Protein AF-A0A4Q6BP01-F1 (afdb_monomer_lite)

Radius of gyration: 37.93 Å; chains: 1; bounding box: 90×59×121 Å

Sequence (290 aa):
MITQDQEMKGEEGKLKLPAPLDTIELFSGPRTVDKVVLAQDDVTRRMIVTYQDRRRLHPFIASLINPVVADKNAIRGMFEFFDTEQVYIAYREANTYPRVSFEEAMVGSFTPGRFTNKVVLIGNDHGGSVRDYIKTPFSKDAKAMTTLEVHANMLDTMIMNNAPVQAPAWVNILITILTSILTVHVLFTLKPIRSLSVILATGSFLILLGFIGFWPVGYWVKMAHPFLAIFLCYYFFIPYRLIIENRRSWEYYQRNKLLSQVEELKTNFISMMSHDLKTPLARIQGMTDM

Structure (mmCIF, N/CA/C/O backbone):
data_AF-A0A4Q6BP01-F1
#
_entry.id   AF-A0A4Q6BP01-F1
#
loop_
_atom_site.group_PDB
_atom_site.id
_atom_site.type_symbol
_atom_site.label_atom_id
_atom_site.label_alt_id
_atom_site.label_comp_id
_atom_site.label_asym_id
_atom_site.label_entity_id
_atom_site.label_seq_id
_atom_site.pdbx_PDB_ins_code
_atom_site.Cartn_x
_atom_site.Cartn_y
_atom_site.Cartn_z
_atom_site.occupancy
_atom_site.B_iso_or_equiv
_atom_site.auth_seq_id
_atom_site.auth_comp_id
_atom_site.auth_asym_id
_atom_site.auth_atom_id
_atom_site.pdbx_PDB_model_num
ATOM 1 N N . MET A 1 1 ? -1.385 -16.654 11.664 1.00 35.38 1 MET A N 1
ATOM 2 C CA . MET A 1 1 ? -1.504 -18.019 12.204 1.00 35.38 1 MET A CA 1
ATOM 3 C C . MET A 1 1 ? -2.717 -17.990 13.107 1.00 35.38 1 MET A C 1
ATOM 5 O O . MET A 1 1 ? -2.719 -17.198 14.041 1.00 35.38 1 MET A O 1
ATOM 9 N N . ILE A 1 2 ? -3.778 -18.701 12.736 1.00 45.28 2 ILE A N 1
ATOM 10 C CA . ILE A 1 2 ? -4.957 -18.871 13.589 1.00 45.28 2 ILE A CA 1
ATOM 11 C C . ILE A 1 2 ? -4.452 -19.681 14.790 1.00 45.28 2 ILE A C 1
ATOM 13 O O . ILE A 1 2 ? -3.918 -20.771 14.600 1.00 45.28 2 ILE A O 1
ATOM 17 N N . THR A 1 3 ? -4.438 -19.093 15.985 1.00 45.03 3 THR A N 1
ATOM 18 C CA . THR A 1 3 ? -3.992 -19.783 17.204 1.00 45.03 3 THR A CA 1
ATOM 19 C C . THR A 1 3 ? -4.970 -20.904 17.560 1.00 45.03 3 THR A C 1
ATOM 21 O O . THR A 1 3 ? -6.134 -20.846 17.172 1.00 45.03 3 THR A O 1
ATOM 24 N N . GLN A 1 4 ? -4.497 -21.918 18.294 1.00 42.59 4 GLN A N 1
ATOM 25 C CA . GLN A 1 4 ? -5.297 -23.072 18.746 1.00 42.59 4 GLN A CA 1
ATOM 26 C C . GLN A 1 4 ? -6.516 -22.690 19.611 1.00 42.59 4 GLN A C 1
ATOM 28 O O . GLN A 1 4 ? -7.394 -23.517 19.808 1.00 42.59 4 GLN A O 1
ATOM 33 N N . ASP A 1 5 ? -6.610 -21.434 20.053 1.00 52.66 5 ASP A N 1
ATOM 34 C CA . ASP A 1 5 ? -7.706 -20.894 20.869 1.00 52.66 5 ASP A CA 1
ATOM 35 C C . ASP A 1 5 ? -8.886 -20.350 20.034 1.00 52.66 5 ASP A C 1
ATOM 37 O O . ASP A 1 5 ? -9.612 -19.457 20.472 1.00 52.66 5 ASP A O 1
ATOM 41 N N . GLN A 1 6 ? -9.054 -20.802 18.787 1.00 56.88 6 GLN A N 1
ATOM 42 C CA . GLN A 1 6 ? -10.180 -20.409 17.935 1.00 56.88 6 GLN A CA 1
ATOM 43 C C . GLN A 1 6 ? -11.179 -21.554 17.821 1.00 56.88 6 GLN A C 1
ATOM 45 O O . GLN A 1 6 ? -10.820 -22.625 17.342 1.00 56.88 6 GLN A O 1
ATOM 50 N N . GLU A 1 7 ? -12.440 -21.309 18.192 1.00 60.44 7 GLU A N 1
ATOM 51 C CA . GLU A 1 7 ? -13.507 -22.288 17.966 1.00 60.44 7 GLU A CA 1
ATOM 52 C C . GLU A 1 7 ? -13.628 -22.612 16.472 1.00 60.44 7 GLU A C 1
ATOM 54 O O . GLU A 1 7 ? -13.794 -21.719 15.628 1.00 60.44 7 GLU A O 1
ATOM 59 N N . MET A 1 8 ? -13.550 -23.903 16.158 1.00 62.53 8 MET A N 1
ATOM 60 C CA . MET A 1 8 ? -13.770 -24.438 14.819 1.00 62.53 8 MET A CA 1
ATOM 61 C C . MET A 1 8 ? -15.272 -24.636 14.566 1.00 62.53 8 MET A C 1
ATOM 63 O O . MET A 1 8 ? -16.069 -24.780 15.496 1.00 62.53 8 MET A O 1
ATOM 67 N N . LYS A 1 9 ? -15.691 -24.667 13.295 1.00 58.34 9 LYS A N 1
ATOM 68 C CA . LYS A 1 9 ? -17.071 -25.010 12.911 1.00 58.34 9 LYS A CA 1
ATOM 69 C C . LYS A 1 9 ? -17.480 -26.354 13.539 1.00 58.34 9 LYS A C 1
ATOM 71 O O . LYS A 1 9 ? -16.864 -27.376 13.256 1.00 58.34 9 LYS A O 1
ATOM 76 N N . GLY A 1 10 ? -18.518 -26.333 14.380 1.00 55.56 10 GLY A N 1
ATOM 77 C CA . GLY A 1 10 ? -19.010 -27.497 15.134 1.00 55.56 10 GLY A CA 1
ATOM 78 C C . GLY A 1 10 ? -18.534 -27.592 16.592 1.00 55.56 10 GLY A C 1
ATOM 79 O O . GLY A 1 10 ? -19.039 -28.430 17.331 1.00 55.56 10 GLY A O 1
ATOM 80 N N . GLU A 1 11 ? -17.622 -26.725 17.041 1.00 58.62 11 GLU A N 1
ATOM 81 C CA . GLU A 1 11 ? -17.165 -26.628 18.439 1.00 58.62 11 GLU A CA 1
ATOM 82 C C . GLU A 1 11 ? -17.802 -25.444 19.183 1.00 58.62 11 GLU A C 1
ATOM 84 O O . GLU A 1 11 ? -17.140 -24.721 19.921 1.00 58.62 11 GLU A O 1
ATOM 89 N N . GLU A 1 12 ? -19.093 -25.224 18.944 1.00 57.03 12 GLU A N 1
ATOM 90 C CA . GLU A 1 12 ? -19.834 -24.057 19.427 1.00 57.03 12 GLU A CA 1
ATOM 91 C C . GLU A 1 12 ? -19.927 -24.006 20.959 1.00 57.03 12 GLU A C 1
ATOM 93 O O . GLU A 1 12 ? -20.380 -24.960 21.595 1.00 57.03 12 GLU A O 1
ATOM 98 N N . GLY A 1 13 ? -19.542 -22.868 21.548 1.00 60.59 13 GLY A N 1
ATOM 99 C CA . GLY A 1 13 ? -19.763 -22.576 22.967 1.00 60.59 13 GLY A CA 1
ATOM 100 C C . GLY A 1 13 ? -18.837 -23.330 23.923 1.00 60.59 13 GLY A C 1
ATOM 101 O O . GLY A 1 13 ? -19.173 -23.472 25.103 1.00 60.59 13 GLY A O 1
ATOM 102 N N . LYS A 1 14 ? -17.694 -23.824 23.429 1.00 62.97 14 LYS A N 1
ATOM 103 C CA . LYS A 1 14 ? -16.634 -24.420 24.257 1.00 62.97 14 LYS A CA 1
ATOM 104 C C . LYS A 1 14 ? -15.811 -23.348 24.964 1.00 62.97 14 LYS A C 1
ATOM 106 O O . LYS A 1 14 ? -15.371 -23.554 26.093 1.00 62.97 14 LYS A O 1
ATOM 111 N N . LEU A 1 15 ? -15.621 -22.202 24.320 1.00 66.19 15 LEU A N 1
ATOM 112 C CA . LEU A 1 15 ? -15.073 -21.006 24.932 1.00 66.19 15 LEU A CA 1
ATOM 113 C C . LEU A 1 15 ? -16.218 -20.297 25.656 1.00 66.19 15 LEU A C 1
ATOM 115 O O . LEU A 1 15 ? -16.995 -19.555 25.062 1.00 66.19 15 LEU A O 1
ATOM 119 N N . LYS A 1 16 ? -16.319 -20.559 26.960 1.00 75.62 16 LYS A N 1
ATOM 120 C CA . LYS A 1 16 ? -17.123 -19.787 27.912 1.00 75.62 16 LYS A CA 1
ATOM 121 C C . LYS A 1 16 ? -16.197 -19.173 28.943 1.00 75.62 16 LYS A C 1
ATOM 123 O O . LYS A 1 16 ? -15.226 -19.801 29.367 1.00 75.62 16 LYS A O 1
ATOM 128 N N . LEU A 1 17 ? -16.498 -17.947 29.348 1.00 79.19 17 LEU A N 1
ATOM 129 C CA . LEU A 1 17 ? -15.836 -17.369 30.508 1.00 79.19 17 LEU A CA 1
ATOM 130 C C . LEU A 1 17 ? -16.275 -18.130 31.771 1.00 79.19 17 LEU A C 1
ATOM 132 O O . LEU A 1 17 ? -17.389 -18.657 31.812 1.00 79.19 17 LEU A O 1
ATOM 136 N N . PRO A 1 18 ? -15.423 -18.211 32.805 1.00 84.31 18 PRO A N 1
ATOM 137 C CA . PRO A 1 18 ? -15.852 -18.729 34.094 1.00 84.31 18 PRO A CA 1
ATOM 138 C C . PRO A 1 18 ? -16.959 -17.841 34.680 1.00 84.31 18 PRO A C 1
ATOM 140 O O . PRO A 1 18 ? -17.002 -16.630 34.438 1.00 84.31 18 PRO A O 1
ATOM 143 N N . ALA A 1 19 ? -17.838 -18.440 35.487 1.00 84.75 19 ALA A N 1
ATOM 144 C CA . ALA A 1 19 ? -18.831 -17.695 36.254 1.00 84.75 19 ALA A CA 1
ATOM 145 C C . ALA A 1 19 ? -18.142 -16.573 37.065 1.00 84.75 19 ALA A C 1
ATOM 147 O O . ALA A 1 19 ? -17.062 -16.808 37.620 1.00 84.75 19 ALA A O 1
ATOM 148 N N . PRO A 1 20 ? -18.718 -15.357 37.140 1.00 88.62 20 PRO A N 1
ATOM 149 C CA . PRO A 1 20 ? -20.088 -14.972 36.762 1.00 88.62 20 PRO A CA 1
ATOM 150 C C . PRO A 1 20 ? -20.264 -14.473 35.311 1.00 88.62 20 PRO A C 1
ATOM 152 O O . PRO A 1 20 ? -21.306 -13.914 34.979 1.00 88.62 20 PRO A O 1
ATOM 155 N N . LEU A 1 21 ? -19.245 -14.596 34.455 1.00 84.19 21 LEU A N 1
ATOM 156 C CA . LEU A 1 21 ? -19.246 -14.038 33.094 1.00 84.19 21 LEU A CA 1
ATOM 157 C C . LEU A 1 21 ? -19.613 -15.071 32.016 1.00 84.19 21 LEU A C 1
ATOM 159 O O . LEU A 1 21 ? -19.498 -14.795 30.825 1.00 84.19 21 LEU A O 1
ATOM 163 N N . ASP A 1 22 ? -20.066 -16.254 32.417 1.00 83.00 22 ASP A N 1
ATOM 164 C CA . ASP A 1 22 ? -20.420 -17.384 31.552 1.00 83.00 22 ASP A CA 1
ATOM 165 C C . ASP A 1 22 ? -21.607 -17.101 30.616 1.00 83.00 22 ASP A C 1
ATOM 167 O O . ASP A 1 22 ? -21.793 -17.798 29.617 1.00 83.00 22 ASP A O 1
ATOM 171 N N . THR A 1 23 ? -22.380 -16.055 30.917 1.00 82.75 23 THR A N 1
ATOM 172 C CA . THR A 1 23 ? -23.485 -15.548 30.091 1.00 82.75 23 THR A CA 1
ATOM 173 C C . THR A 1 23 ? -23.035 -14.633 28.949 1.00 82.75 23 THR A C 1
ATOM 175 O O . THR A 1 23 ? -23.835 -14.332 28.065 1.00 82.75 23 THR A O 1
ATOM 178 N N . ILE A 1 24 ? -21.775 -14.181 28.940 1.00 79.75 24 ILE A N 1
ATOM 179 C CA . ILE A 1 24 ? -21.256 -13.290 27.900 1.00 79.75 24 ILE A CA 1
ATOM 180 C C . ILE A 1 24 ? -20.896 -14.109 26.662 1.00 79.75 24 ILE A C 1
ATOM 182 O O . ILE A 1 24 ? -20.046 -15.000 26.713 1.00 79.75 24 ILE A O 1
ATOM 186 N N . GLU A 1 25 ? -21.507 -13.765 25.528 1.00 74.75 25 GLU A N 1
ATOM 187 C CA . GLU A 1 25 ? -21.146 -14.350 24.239 1.00 74.75 25 GLU A CA 1
ATOM 188 C C . GLU A 1 25 ? -19.707 -13.985 23.864 1.00 74.75 25 GLU A C 1
ATOM 190 O O . GLU A 1 25 ? -19.337 -12.812 23.744 1.00 74.75 25 GLU A O 1
ATOM 195 N N . LEU A 1 26 ? -18.884 -15.010 23.654 1.00 75.50 26 LEU A N 1
ATOM 196 C CA . LEU A 1 26 ? -17.505 -14.841 23.233 1.00 75.50 26 LEU A CA 1
ATOM 197 C C . LEU A 1 26 ? -17.421 -14.795 21.709 1.00 75.50 26 LEU A C 1
ATOM 199 O O . LEU A 1 26 ? -17.696 -15.764 21.006 1.00 75.50 26 LEU A O 1
ATOM 203 N N . PHE A 1 27 ? -16.977 -13.652 21.197 1.00 77.12 27 PHE A N 1
ATOM 204 C CA . PHE A 1 27 ? -16.729 -13.449 19.777 1.00 77.12 27 PHE A CA 1
ATOM 205 C C . PHE A 1 27 ? -15.233 -13.411 19.493 1.00 77.12 27 PHE A C 1
ATOM 207 O O . PHE A 1 27 ? -14.460 -12.692 20.125 1.00 77.12 27 PHE A O 1
ATOM 214 N N . SER A 1 28 ? -14.822 -14.148 18.467 1.00 82.25 28 SER A N 1
ATOM 215 C CA . SER A 1 28 ? -13.434 -14.147 18.029 1.00 82.25 28 SER A CA 1
ATOM 216 C C . SER A 1 28 ? -13.107 -12.900 17.199 1.00 82.25 28 SER A C 1
ATOM 218 O O . SER A 1 28 ? -13.757 -12.619 16.185 1.00 82.25 28 SER A O 1
ATOM 220 N N . GLY A 1 29 ? -12.064 -12.174 17.603 1.00 83.44 29 GLY A N 1
ATOM 221 C CA . GLY A 1 29 ? -11.496 -11.032 16.884 1.00 83.44 29 GLY A CA 1
ATOM 222 C C . GLY A 1 29 ? -9.994 -11.208 16.639 1.00 83.44 29 GLY A C 1
ATOM 223 O O . GLY A 1 29 ? -9.205 -10.502 17.258 1.00 83.44 29 GLY A O 1
ATOM 224 N N . PRO A 1 30 ? -9.559 -12.150 15.781 1.00 87.19 30 PRO A N 1
ATOM 225 C CA . PRO A 1 30 ? -8.137 -12.376 15.547 1.00 87.19 30 PRO A CA 1
ATOM 226 C C . PRO A 1 30 ? -7.463 -11.172 14.891 1.00 87.19 30 PRO A C 1
ATOM 228 O O . PRO A 1 30 ? -8.006 -10.561 13.968 1.00 87.19 30 PRO A O 1
ATOM 231 N N . ARG A 1 31 ? -6.216 -10.914 15.290 1.00 86.75 31 ARG A N 1
ATOM 232 C CA . ARG A 1 31 ? -5.308 -10.031 14.553 1.00 86.75 31 ARG A CA 1
ATOM 233 C C . ARG A 1 31 ? -4.542 -10.811 13.487 1.00 86.75 31 ARG A C 1
ATOM 235 O O . ARG A 1 31 ? -4.112 -11.943 13.717 1.00 86.75 31 ARG A O 1
ATOM 242 N N . THR A 1 32 ? -4.341 -10.197 12.327 1.00 90.50 32 THR A N 1
ATOM 243 C CA . THR A 1 32 ? -3.456 -10.744 11.289 1.00 90.50 32 THR A CA 1
ATOM 244 C C . THR A 1 32 ? -2.062 -10.144 11.428 1.00 90.50 32 THR A C 1
ATOM 246 O O . THR A 1 32 ? -1.916 -9.062 11.977 1.00 90.50 32 THR A O 1
ATOM 249 N N . VAL A 1 33 ? -1.029 -10.840 10.955 1.00 89.62 33 VAL A N 1
ATOM 250 C CA . VAL A 1 33 ? 0.341 -10.310 10.901 1.00 89.62 33 VAL A CA 1
ATOM 251 C C . VAL A 1 33 ? 1.007 -10.845 9.640 1.00 89.62 33 VAL A C 1
ATOM 253 O O . VAL A 1 33 ? 0.963 -12.054 9.377 1.00 89.62 33 VAL A O 1
ATOM 256 N N . ASP A 1 34 ? 1.636 -9.965 8.865 1.00 89.88 34 ASP A N 1
ATOM 257 C CA . ASP A 1 34 ? 2.328 -10.321 7.625 1.00 89.88 34 ASP A CA 1
ATOM 258 C C . ASP A 1 34 ? 3.727 -10.888 7.923 1.00 89.88 34 ASP A C 1
ATOM 260 O O . ASP A 1 34 ? 4.741 -10.251 7.654 1.00 89.88 34 ASP A O 1
ATOM 264 N N . LYS A 1 35 ? 3.780 -12.095 8.500 1.00 86.19 35 LYS A N 1
ATOM 265 C CA . LYS A 1 35 ? 5.035 -12.707 8.979 1.00 86.19 35 LYS A CA 1
ATOM 266 C C . LYS A 1 35 ? 5.728 -13.637 7.977 1.00 86.19 35 LYS A C 1
ATOM 268 O O . LYS A 1 35 ? 6.946 -13.630 7.896 1.00 86.19 35 LYS A O 1
ATOM 273 N N . VAL A 1 36 ? 4.971 -14.466 7.248 1.00 81.06 36 VAL A N 1
ATOM 274 C CA . VAL A 1 36 ? 5.545 -15.591 6.468 1.00 81.06 36 VAL A CA 1
ATOM 275 C C . VAL A 1 36 ? 5.297 -15.476 4.964 1.00 81.06 36 VAL A C 1
ATOM 277 O O . VAL A 1 36 ? 6.231 -15.585 4.184 1.00 81.06 36 VAL A O 1
ATOM 280 N N . VAL A 1 37 ? 4.051 -15.266 4.533 1.00 81.19 37 VAL A N 1
ATOM 281 C CA . VAL A 1 37 ? 3.671 -15.410 3.108 1.00 81.19 37 VAL A CA 1
ATOM 282 C C . VAL A 1 37 ? 3.626 -14.075 2.355 1.00 81.19 37 VAL A C 1
ATOM 284 O O . VAL A 1 37 ? 3.709 -14.054 1.134 1.00 81.19 37 VAL A O 1
ATOM 287 N N . LEU A 1 38 ? 3.475 -12.957 3.068 1.00 85.94 38 LEU A N 1
ATOM 288 C CA . LEU A 1 38 ? 3.291 -11.632 2.464 1.00 85.94 38 LEU A CA 1
ATOM 289 C C . LEU A 1 38 ? 4.544 -10.767 2.614 1.00 85.94 38 LEU A C 1
ATOM 291 O O . LEU A 1 38 ? 5.630 -11.215 2.280 1.00 85.94 38 LEU A O 1
ATOM 295 N N . ALA A 1 39 ? 4.411 -9.535 3.106 1.00 86.25 39 ALA A N 1
ATOM 296 C CA . ALA A 1 39 ? 5.512 -8.580 3.194 1.00 86.25 39 ALA A CA 1
ATOM 297 C C . ALA A 1 39 ? 6.645 -9.001 4.151 1.00 86.25 39 ALA A C 1
ATOM 299 O O . ALA A 1 39 ? 7.703 -8.381 4.115 1.00 86.25 39 ALA A O 1
ATOM 300 N N . GLN A 1 40 ? 6.428 -10.029 4.986 1.00 91.19 40 GLN A N 1
ATOM 301 C CA . GLN A 1 40 ? 7.407 -10.568 5.942 1.00 91.19 40 GLN A CA 1
ATOM 302 C C . GLN A 1 40 ? 8.013 -9.487 6.857 1.00 91.19 40 GLN A C 1
ATOM 304 O O . GLN A 1 40 ? 9.183 -9.548 7.223 1.00 91.19 40 GLN A O 1
ATOM 309 N N . ASP A 1 41 ? 7.221 -8.476 7.224 1.00 91.38 41 ASP A N 1
ATOM 310 C CA . ASP A 1 41 ? 7.686 -7.304 7.974 1.00 91.38 41 ASP A CA 1
ATOM 311 C C . ASP A 1 41 ? 6.982 -7.105 9.323 1.00 91.38 41 ASP A C 1
ATOM 313 O O . ASP A 1 41 ? 7.131 -6.058 9.959 1.00 91.38 41 ASP A O 1
ATOM 317 N N . ASP A 1 42 ? 6.233 -8.117 9.771 1.00 91.44 42 ASP A N 1
ATOM 318 C CA . ASP A 1 42 ? 5.460 -8.137 11.021 1.00 91.44 42 ASP A CA 1
ATOM 319 C C . ASP A 1 42 ? 4.421 -7.009 11.149 1.00 91.44 42 ASP A C 1
ATOM 321 O O . ASP A 1 42 ? 3.916 -6.734 12.240 1.00 91.44 42 ASP A O 1
ATOM 325 N N . VAL A 1 43 ? 4.070 -6.350 10.046 1.00 94.62 43 VAL A N 1
ATOM 326 C CA . VAL A 1 43 ? 3.050 -5.304 10.046 1.00 94.62 43 VAL A CA 1
ATOM 327 C C . VAL A 1 43 ? 1.667 -5.934 9.911 1.00 94.62 43 VAL A C 1
ATOM 329 O O . VAL A 1 43 ? 1.441 -6.868 9.135 1.00 94.62 43 VAL A O 1
ATOM 332 N N . THR A 1 44 ? 0.718 -5.398 10.671 1.00 94.50 44 THR A N 1
ATOM 333 C CA . THR A 1 44 ? -0.700 -5.729 10.523 1.00 94.50 44 THR A CA 1
ATOM 334 C C . THR A 1 44 ? -1.314 -4.788 9.497 1.00 94.50 44 THR A C 1
ATOM 336 O O . THR A 1 44 ? -1.213 -3.573 9.627 1.00 94.50 44 THR A O 1
ATOM 339 N N . ARG A 1 45 ? -1.913 -5.341 8.439 1.00 94.94 45 ARG A N 1
ATOM 340 C CA . ARG A 1 45 ? -2.568 -4.557 7.369 1.00 94.94 45 ARG A CA 1
ATOM 341 C C . ARG A 1 45 ? -4.019 -4.936 7.141 1.00 94.94 45 ARG A C 1
ATOM 343 O O . ARG A 1 45 ? -4.736 -4.243 6.426 1.00 94.94 45 ARG A O 1
ATOM 350 N N . ARG A 1 46 ? -4.412 -6.088 7.674 1.00 94.94 46 ARG A N 1
ATOM 351 C CA . ARG A 1 46 ? -5.621 -6.802 7.288 1.00 94.94 46 ARG A CA 1
ATOM 352 C C . ARG A 1 46 ? -6.381 -7.235 8.519 1.00 94.94 46 ARG A C 1
ATOM 354 O O . ARG A 1 46 ? -5.802 -7.468 9.583 1.00 94.94 46 ARG A O 1
ATOM 361 N N . MET A 1 47 ? -7.670 -7.420 8.340 1.00 95.12 47 MET A N 1
ATOM 362 C CA . MET A 1 47 ? -8.532 -8.018 9.341 1.00 95.12 47 MET A CA 1
ATOM 363 C C . MET A 1 47 ? -9.362 -9.121 8.708 1.00 95.12 47 MET A C 1
ATOM 365 O O . MET A 1 47 ? -9.699 -9.062 7.525 1.00 95.12 47 MET A O 1
ATOM 369 N N . ILE A 1 48 ? -9.667 -10.135 9.511 1.00 93.88 48 ILE A N 1
ATOM 370 C CA . ILE A 1 48 ? -10.537 -11.233 9.103 1.00 93.88 48 ILE A CA 1
ATOM 371 C C . ILE A 1 48 ? -11.976 -10.787 9.338 1.00 93.88 48 ILE A C 1
ATOM 373 O O . ILE A 1 48 ? -12.346 -10.447 10.464 1.00 93.88 48 ILE A O 1
ATOM 377 N N . VAL A 1 49 ? -12.771 -10.794 8.273 1.00 93.56 49 VAL A N 1
ATOM 378 C CA . VAL A 1 49 ? -14.198 -10.471 8.319 1.00 93.56 49 VAL A CA 1
ATOM 379 C C . VAL A 1 49 ? -14.985 -11.738 8.605 1.00 93.56 49 VAL A C 1
ATOM 381 O O . VAL A 1 49 ? -15.770 -11.782 9.556 1.00 93.56 49 VAL A O 1
ATOM 384 N N . THR A 1 50 ? -14.721 -12.793 7.836 1.00 91.06 50 THR A N 1
ATOM 385 C CA . THR A 1 50 ? -15.358 -14.091 8.032 1.00 91.06 50 THR A CA 1
ATOM 386 C C . THR A 1 50 ? -14.346 -15.230 7.979 1.00 91.06 50 THR A C 1
ATOM 388 O O . THR A 1 50 ? -13.263 -15.133 7.396 1.00 91.06 50 THR A O 1
ATOM 391 N N . TYR A 1 51 ? -14.700 -16.323 8.640 1.00 87.94 51 TYR A N 1
ATOM 392 C CA . TYR A 1 51 ? -14.003 -17.598 8.543 1.00 87.94 51 TYR A CA 1
ATOM 393 C C . TYR A 1 51 ? -15.035 -18.707 8.661 1.00 87.94 51 TYR A C 1
ATOM 395 O O . TYR A 1 51 ? -15.852 -18.667 9.583 1.00 87.94 51 TYR A O 1
ATOM 403 N N . GLN A 1 52 ? -15.000 -19.679 7.747 1.00 84.81 52 GLN A N 1
ATOM 404 C CA . GLN A 1 52 ? -15.963 -20.788 7.721 1.00 84.81 52 GLN A CA 1
ATOM 405 C C . GLN A 1 52 ? -17.430 -20.299 7.757 1.00 84.81 52 GLN A C 1
ATOM 407 O O . GLN A 1 52 ? -18.244 -20.820 8.520 1.00 84.81 52 GLN A O 1
ATOM 412 N N . ASP A 1 53 ? -17.737 -19.255 6.975 1.00 82.25 53 ASP A N 1
ATOM 413 C CA . ASP A 1 53 ? -19.041 -18.567 6.893 1.00 82.25 53 ASP A CA 1
ATOM 414 C C . ASP A 1 53 ? -19.531 -17.904 8.194 1.00 82.25 53 ASP A C 1
ATOM 416 O O . ASP A 1 53 ? -20.686 -17.487 8.298 1.00 82.25 53 ASP A O 1
ATOM 420 N N . ARG A 1 54 ? -18.661 -17.751 9.201 1.00 83.50 54 ARG A N 1
ATOM 421 C CA . ARG A 1 54 ? -18.982 -17.037 10.444 1.00 83.50 54 ARG A CA 1
ATOM 422 C C . ARG A 1 54 ? -18.378 -15.649 10.463 1.00 83.50 54 ARG A C 1
ATOM 424 O O . ARG A 1 54 ? -17.174 -15.481 10.264 1.00 83.50 54 ARG A O 1
ATOM 431 N N . ARG A 1 55 ? -19.211 -14.660 10.788 1.00 87.25 55 ARG A N 1
ATOM 432 C CA . ARG A 1 55 ? -18.779 -13.279 11.020 1.00 87.25 55 ARG A CA 1
ATOM 433 C C . ARG A 1 55 ? -17.918 -13.200 12.279 1.00 87.25 55 ARG A C 1
ATOM 435 O O . ARG A 1 55 ? -18.237 -13.795 13.305 1.00 87.25 55 ARG A O 1
ATOM 442 N N . ARG A 1 56 ? -16.812 -12.464 12.192 1.00 90.00 56 ARG A N 1
ATOM 443 C CA . ARG A 1 56 ? -15.958 -12.139 13.341 1.00 90.00 56 ARG A CA 1
ATOM 444 C C . ARG A 1 56 ? -16.521 -10.958 14.138 1.00 90.00 56 ARG A C 1
ATOM 446 O O . ARG A 1 56 ? -17.473 -10.309 13.710 1.00 90.00 56 ARG A O 1
ATOM 453 N N . LEU A 1 57 ? -15.910 -10.670 15.288 1.00 90.44 57 LEU A N 1
ATOM 454 C CA . LEU A 1 57 ? -16.339 -9.609 16.212 1.00 90.44 57 LEU A CA 1
ATOM 455 C C . LEU A 1 57 ? -16.604 -8.263 15.509 1.00 90.44 57 LEU A C 1
ATOM 457 O O . LEU A 1 57 ? -17.645 -7.645 15.700 1.00 90.44 57 LEU A O 1
ATOM 461 N N . HIS A 1 58 ? -15.661 -7.816 14.678 1.00 93.75 58 HIS A N 1
ATOM 462 C CA . HIS A 1 58 ? -15.702 -6.486 14.070 1.00 93.75 58 HIS A CA 1
ATOM 463 C C . HIS A 1 58 ? -16.886 -6.267 13.111 1.00 93.75 58 HIS A C 1
ATOM 465 O O . HIS A 1 58 ? -17.619 -5.305 13.331 1.00 93.75 58 HIS A O 1
ATOM 471 N N . PRO A 1 59 ? -17.134 -7.116 12.085 1.00 92.94 59 PRO A N 1
ATOM 472 C CA . PRO A 1 59 ? -18.330 -6.979 11.249 1.00 92.94 59 PRO A CA 1
ATOM 473 C C . PRO A 1 59 ? -19.625 -7.118 12.046 1.00 92.94 59 PRO A C 1
ATOM 475 O O . PRO A 1 59 ? -20.599 -6.445 11.726 1.00 92.94 59 PRO A O 1
ATOM 478 N N . PHE A 1 60 ? -19.648 -7.962 13.083 1.00 91.81 60 PHE A N 1
ATOM 479 C CA . PHE A 1 60 ? -20.826 -8.111 13.933 1.00 91.81 60 PHE A CA 1
ATOM 480 C C . PHE A 1 60 ? -21.175 -6.795 14.642 1.00 91.81 60 PHE A C 1
ATOM 482 O O . PHE A 1 60 ? -22.268 -6.272 14.432 1.00 91.81 60 PHE A O 1
ATOM 489 N N . ILE A 1 61 ? -20.232 -6.205 15.385 1.00 92.62 61 ILE A N 1
ATOM 490 C CA . ILE A 1 61 ? -20.446 -4.919 16.071 1.00 92.62 61 ILE A CA 1
ATOM 491 C C . ILE A 1 61 ? -20.746 -3.808 15.063 1.00 92.62 61 ILE A C 1
ATOM 493 O O . ILE A 1 61 ? -21.680 -3.033 15.258 1.00 92.62 61 ILE A O 1
ATOM 497 N N . ALA A 1 62 ? -19.988 -3.736 13.967 1.00 95.06 62 ALA A N 1
ATOM 498 C CA . ALA A 1 62 ? -20.197 -2.714 12.950 1.00 95.06 62 ALA A CA 1
ATOM 499 C C . ALA A 1 62 ? -21.5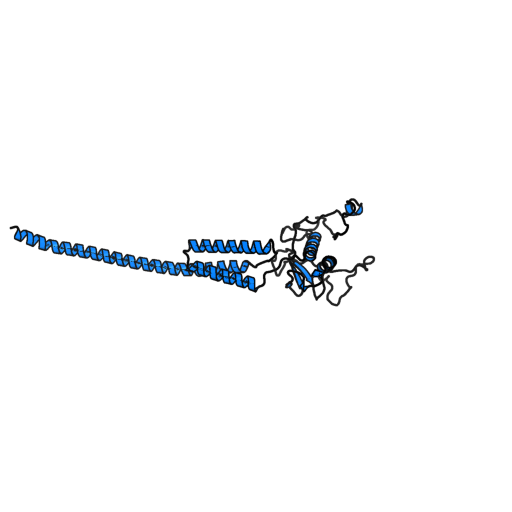95 -2.806 12.318 1.00 95.06 62 ALA A C 1
ATOM 501 O O . ALA A 1 62 ? -22.193 -1.768 12.049 1.00 95.06 62 ALA A O 1
ATOM 502 N N . SER A 1 63 ? -22.154 -4.013 12.164 1.00 94.38 63 SER A N 1
ATOM 503 C CA . SER A 1 63 ? -23.505 -4.209 11.620 1.00 94.38 63 SER A CA 1
ATOM 504 C C . SER A 1 63 ? -24.628 -3.668 12.511 1.00 94.38 63 SER A C 1
ATOM 506 O O . SER A 1 63 ? -25.705 -3.365 12.002 1.00 94.38 63 SER A O 1
ATOM 508 N N . LEU A 1 64 ? -24.373 -3.477 13.812 1.00 93.25 64 LEU A N 1
ATOM 509 C CA . LEU A 1 64 ? -25.319 -2.833 14.732 1.00 93.25 64 LEU A CA 1
ATOM 510 C C . LEU A 1 64 ? -25.466 -1.329 14.455 1.00 93.25 64 LEU A C 1
ATOM 512 O O . LEU A 1 64 ? -26.480 -0.736 14.812 1.00 93.25 64 LEU A O 1
ATOM 516 N N . ILE A 1 65 ? -24.454 -0.711 13.836 1.00 94.69 65 ILE A N 1
ATOM 517 C CA . ILE A 1 65 ? -24.400 0.731 13.548 1.00 94.69 65 ILE A CA 1
ATOM 518 C C . ILE A 1 65 ? -24.638 0.994 12.058 1.00 94.69 65 ILE A C 1
ATOM 520 O O . ILE A 1 65 ? -25.380 1.902 11.694 1.00 94.69 65 ILE A O 1
ATOM 524 N N . ASN A 1 66 ? -24.015 0.194 11.192 1.00 95.44 66 ASN A N 1
ATOM 525 C CA . ASN A 1 66 ? -24.149 0.255 9.745 1.00 95.44 66 ASN A CA 1
ATOM 526 C C . ASN A 1 66 ? -24.692 -1.088 9.223 1.00 95.44 66 ASN A C 1
ATOM 528 O O . ASN A 1 66 ? -23.913 -2.009 8.974 1.00 95.44 66 ASN A O 1
ATOM 532 N N . PRO A 1 67 ? -26.012 -1.222 9.005 1.00 94.31 67 PRO A N 1
ATOM 533 C CA . PRO A 1 67 ? -26.614 -2.481 8.566 1.00 94.31 67 PRO A CA 1
ATOM 534 C C . PRO A 1 67 ? -26.089 -2.998 7.221 1.00 94.31 67 PRO A C 1
ATOM 536 O O . PRO A 1 67 ? -26.198 -4.189 6.949 1.00 94.31 67 PRO A O 1
ATOM 539 N N . VAL A 1 68 ? -25.487 -2.139 6.385 1.00 93.62 68 VAL A N 1
ATOM 540 C CA . VAL A 1 68 ? -24.928 -2.533 5.081 1.00 93.62 68 VAL A CA 1
ATOM 541 C C . VAL A 1 68 ? -23.836 -3.585 5.248 1.00 93.62 68 VAL A C 1
ATOM 543 O O . VAL A 1 68 ? -23.793 -4.542 4.484 1.00 93.62 68 VAL A O 1
ATOM 546 N N . VAL A 1 69 ? -23.000 -3.475 6.287 1.00 93.31 69 VAL A N 1
ATOM 547 C CA . VAL A 1 69 ? -21.925 -4.455 6.524 1.00 93.31 69 VAL A CA 1
ATOM 548 C C . VAL A 1 69 ? -22.416 -5.769 7.137 1.00 93.31 69 VAL A C 1
ATOM 550 O O . VAL A 1 69 ? -21.610 -6.651 7.434 1.00 93.31 69 VAL A O 1
ATOM 553 N N . ALA A 1 70 ? -23.731 -5.928 7.331 1.00 90.31 70 ALA A N 1
ATOM 554 C CA . ALA A 1 70 ? -24.310 -7.225 7.653 1.00 90.31 70 ALA A CA 1
ATOM 555 C C . ALA A 1 70 ? -24.221 -8.196 6.465 1.00 90.31 70 ALA A C 1
ATOM 557 O O . ALA A 1 70 ? -24.002 -9.388 6.689 1.00 90.31 70 ALA A O 1
ATOM 558 N N . ASP A 1 71 ? -24.361 -7.690 5.233 1.00 91.12 71 ASP A N 1
ATOM 559 C CA . ASP A 1 71 ? -24.148 -8.462 4.010 1.00 91.12 71 ASP A CA 1
ATOM 560 C C . ASP A 1 71 ? -22.663 -8.450 3.639 1.00 91.12 71 ASP A C 1
ATOM 562 O O . ASP A 1 71 ? -22.066 -7.398 3.401 1.00 91.12 71 ASP A O 1
ATOM 566 N N . LYS A 1 72 ? -22.069 -9.642 3.547 1.00 87.62 72 LYS A N 1
ATOM 567 C CA . LYS A 1 72 ? -20.659 -9.802 3.193 1.00 87.62 72 LYS A CA 1
ATOM 568 C C . LYS A 1 72 ? -20.326 -9.217 1.819 1.00 87.62 72 LYS A C 1
ATOM 570 O O . LYS A 1 72 ? -19.260 -8.636 1.655 1.00 87.62 72 LYS A O 1
ATOM 575 N N . ASN A 1 73 ? -21.252 -9.292 0.862 1.00 89.62 73 ASN A N 1
ATOM 576 C CA . ASN A 1 73 ? -21.023 -8.809 -0.502 1.00 89.62 73 ASN A CA 1
ATOM 577 C C . ASN A 1 73 ? -21.027 -7.278 -0.594 1.00 89.62 73 ASN A C 1
ATOM 579 O O . ASN A 1 73 ? -20.487 -6.710 -1.542 1.00 89.62 73 ASN A O 1
ATOM 583 N N . ALA A 1 74 ? -21.629 -6.608 0.389 1.00 93.69 74 ALA A N 1
ATOM 584 C CA . ALA A 1 74 ? -21.670 -5.156 0.463 1.00 93.69 74 ALA A CA 1
ATOM 585 C C . ALA A 1 74 ? -20.432 -4.561 1.162 1.00 93.69 74 ALA A C 1
ATOM 587 O O . ALA A 1 74 ? -20.244 -3.340 1.163 1.00 93.69 74 ALA A O 1
ATOM 588 N N . ILE A 1 75 ? -19.571 -5.404 1.744 1.00 95.06 75 ILE A N 1
ATOM 589 C CA . ILE A 1 75 ? -18.338 -4.968 2.396 1.00 95.06 75 ILE A CA 1
ATOM 590 C C . ILE A 1 75 ? -17.294 -4.643 1.331 1.00 95.06 75 ILE A C 1
ATOM 592 O O . ILE A 1 75 ? -16.880 -5.472 0.517 1.00 95.06 75 ILE A O 1
ATOM 596 N N . ARG A 1 76 ? -16.835 -3.399 1.361 1.00 95.00 76 ARG A N 1
ATOM 597 C CA . ARG A 1 76 ? -15.854 -2.875 0.427 1.00 95.00 76 ARG A CA 1
ATOM 598 C C . ARG A 1 76 ? -14.509 -3.581 0.597 1.00 95.00 76 ARG A C 1
ATOM 600 O O . ARG A 1 76 ? -14.027 -3.766 1.708 1.00 95.00 76 ARG A O 1
ATOM 607 N N . GLY A 1 77 ? -13.863 -3.911 -0.521 1.00 94.00 77 GLY A N 1
ATOM 608 C CA . GLY A 1 77 ? -12.477 -4.393 -0.521 1.00 94.00 77 GLY A CA 1
ATOM 609 C C . GLY A 1 77 ? -12.291 -5.797 0.041 1.00 94.00 77 GLY A C 1
ATOM 610 O O . GLY A 1 77 ? -11.174 -6.141 0.422 1.00 94.00 77 GLY A O 1
ATOM 611 N N . MET A 1 78 ? -13.363 -6.588 0.091 1.00 94.88 78 MET A N 1
ATOM 612 C CA . MET A 1 78 ? -13.308 -7.988 0.486 1.00 94.88 78 MET A CA 1
ATOM 613 C C . MET A 1 78 ? -12.511 -8.816 -0.525 1.00 94.88 78 MET A C 1
ATOM 615 O O . MET A 1 78 ? -12.669 -8.669 -1.738 1.00 94.88 78 MET A O 1
ATOM 619 N N . PHE A 1 79 ? -11.652 -9.694 -0.018 1.00 93.69 79 PHE A N 1
ATOM 620 C CA . PHE A 1 79 ? -10.937 -10.692 -0.806 1.00 93.69 79 PHE A CA 1
ATOM 621 C C . PHE A 1 79 ? -10.712 -11.964 0.011 1.00 93.69 79 PHE A C 1
ATOM 623 O O . PHE A 1 79 ? -10.602 -11.926 1.237 1.00 93.69 79 PHE A O 1
ATOM 630 N N . GLU A 1 80 ? -10.604 -13.095 -0.676 1.00 92.62 80 GLU A N 1
ATOM 631 C CA . GLU A 1 80 ? -10.308 -14.381 -0.050 1.00 92.62 80 GLU A CA 1
ATOM 632 C C . GLU A 1 80 ? -8.799 -14.586 0.119 1.00 92.62 80 GLU A C 1
ATOM 634 O O . GLU A 1 80 ? -7.994 -14.271 -0.763 1.00 92.62 80 GLU A O 1
ATOM 639 N N . PHE A 1 81 ? -8.400 -15.124 1.270 1.00 90.12 81 PHE A N 1
ATOM 640 C CA . PHE A 1 81 ? -7.014 -15.468 1.572 1.00 90.12 81 PHE A CA 1
ATOM 641 C C . PHE A 1 81 ? -6.948 -16.586 2.619 1.00 90.12 81 PHE A C 1
ATOM 643 O O . PHE A 1 81 ? -7.421 -16.391 3.735 1.00 90.12 81 PHE A O 1
ATOM 650 N N . PHE A 1 82 ? -6.333 -17.733 2.298 1.00 85.69 82 PHE A N 1
ATOM 651 C CA . PHE A 1 82 ? -6.257 -18.917 3.183 1.00 85.69 82 PHE A CA 1
ATOM 652 C C . PHE A 1 82 ? -7.601 -19.265 3.851 1.00 85.69 82 PHE A C 1
ATOM 654 O O . PHE A 1 82 ? -7.703 -19.248 5.077 1.00 85.69 82 PHE A O 1
ATOM 661 N N . ASP A 1 83 ? -8.640 -19.506 3.047 1.00 86.88 83 ASP A N 1
ATOM 662 C CA . ASP A 1 83 ? -9.985 -19.898 3.511 1.00 86.88 83 ASP A CA 1
ATOM 663 C C . ASP A 1 83 ? -10.649 -18.902 4.486 1.00 86.88 83 ASP A C 1
ATOM 665 O O . ASP A 1 83 ? -11.560 -19.237 5.247 1.00 86.88 83 ASP A O 1
ATOM 669 N N . THR A 1 84 ? -10.187 -17.649 4.476 1.00 90.81 84 THR A N 1
ATOM 670 C CA . THR A 1 84 ? -10.789 -16.531 5.209 1.00 90.81 84 THR A CA 1
ATOM 671 C C . THR A 1 84 ? -11.148 -15.414 4.242 1.00 90.81 84 THR A C 1
ATOM 673 O O . THR A 1 84 ? -10.391 -15.133 3.311 1.00 90.81 84 THR A O 1
ATOM 676 N N . GLU A 1 85 ? -12.261 -14.730 4.493 1.00 93.88 85 GLU A N 1
ATOM 677 C CA . GLU A 1 85 ? -12.577 -13.474 3.812 1.00 93.88 85 GLU A CA 1
ATOM 678 C C . GLU A 1 85 ? -11.971 -12.329 4.634 1.00 93.88 85 GLU A C 1
ATOM 680 O O . GLU A 1 85 ? -12.216 -12.191 5.841 1.00 93.88 85 GLU A O 1
ATOM 685 N N . GLN A 1 86 ? -11.136 -11.518 3.993 1.00 95.06 86 GLN A N 1
ATOM 686 C CA . GLN A 1 86 ? -10.371 -10.448 4.626 1.00 95.06 86 GLN A CA 1
ATOM 687 C C . GLN A 1 86 ? -10.605 -9.112 3.932 1.00 95.06 86 GLN A C 1
ATOM 689 O O . GLN A 1 86 ? -10.993 -9.050 2.768 1.00 95.06 86 GLN A O 1
ATOM 694 N N . VAL A 1 87 ? -10.308 -8.036 4.655 1.00 96.38 87 VAL A N 1
ATOM 695 C CA . VAL A 1 87 ? -10.238 -6.671 4.119 1.00 96.38 87 VAL A CA 1
ATOM 696 C C . VAL A 1 87 ? -8.969 -5.983 4.610 1.00 96.38 87 VAL A C 1
ATOM 698 O O . VAL A 1 87 ? -8.376 -6.382 5.620 1.00 96.38 87 VAL A O 1
ATOM 701 N N . TYR A 1 88 ? -8.550 -4.935 3.902 1.00 96.44 88 TYR A N 1
ATOM 702 C CA . TYR A 1 88 ? -7.510 -4.027 4.380 1.00 96.44 88 TYR A CA 1
ATOM 703 C C . TYR A 1 88 ? -8.068 -3.052 5.413 1.00 96.44 88 TYR A C 1
ATOM 705 O O . TYR A 1 88 ? -9.205 -2.602 5.304 1.00 96.44 88 TYR A O 1
ATOM 713 N N . ILE A 1 89 ? -7.250 -2.705 6.402 1.00 96.62 89 ILE A N 1
ATOM 714 C CA . ILE A 1 89 ? -7.622 -1.758 7.455 1.00 96.62 89 ILE A CA 1
ATOM 715 C C . ILE A 1 89 ? -7.306 -0.339 6.973 1.00 96.62 89 ILE A C 1
ATOM 717 O O . ILE A 1 89 ? -6.171 -0.051 6.583 1.00 96.62 89 ILE A O 1
ATOM 721 N N . ALA A 1 90 ? -8.299 0.549 7.020 1.00 95.88 90 ALA A N 1
ATOM 722 C CA . ALA A 1 90 ? -8.118 1.979 6.808 1.00 95.88 90 ALA A CA 1
ATOM 723 C C . ALA A 1 90 ? -7.568 2.604 8.100 1.00 95.88 90 ALA A C 1
ATOM 725 O O . ALA A 1 90 ? -8.313 3.075 8.955 1.00 95.88 90 ALA A O 1
ATOM 726 N N . TYR A 1 91 ? -6.249 2.535 8.280 1.00 95.25 91 TYR A N 1
ATOM 727 C CA . TYR A 1 91 ? -5.6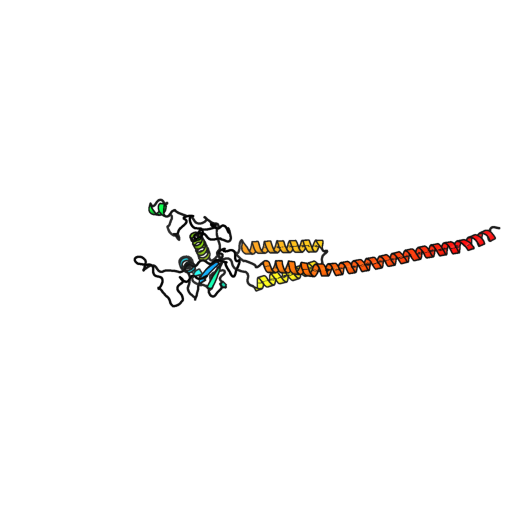08 3.040 9.491 1.00 95.25 91 TYR A CA 1
ATOM 728 C C . TYR A 1 91 ? -5.742 4.560 9.630 1.00 95.25 91 TYR A C 1
ATOM 730 O O . TYR A 1 91 ? -5.567 5.309 8.668 1.00 95.25 91 TYR A O 1
ATOM 738 N N . ARG A 1 92 ? -5.931 5.000 10.873 1.00 94.62 92 ARG A N 1
ATOM 739 C CA . ARG A 1 92 ? -5.592 6.337 11.364 1.00 94.62 92 ARG A CA 1
ATOM 740 C C . ARG A 1 92 ? -4.237 6.298 12.070 1.00 94.62 92 ARG A C 1
ATOM 742 O O . ARG A 1 92 ? -3.745 5.222 12.418 1.00 94.62 92 ARG A O 1
ATOM 749 N N . GLU A 1 93 ? -3.637 7.463 12.280 1.00 94.12 93 GLU A N 1
ATOM 750 C CA . GLU A 1 93 ? -2.402 7.578 13.059 1.00 94.12 93 GLU A CA 1
ATOM 751 C C . GLU A 1 93 ? -2.617 7.148 14.519 1.00 94.12 93 GLU A C 1
ATOM 753 O O . GLU A 1 93 ? -3.742 7.147 15.027 1.00 94.12 93 GLU A O 1
ATOM 758 N N . ALA A 1 94 ? -1.537 6.766 15.199 1.00 93.19 94 ALA A N 1
ATOM 759 C CA . ALA A 1 94 ? -1.600 6.377 16.604 1.00 93.19 94 ALA A CA 1
ATOM 760 C C . ALA A 1 94 ? -2.023 7.555 17.495 1.00 93.19 94 ALA A C 1
ATOM 762 O O . ALA A 1 94 ? -1.617 8.694 17.269 1.00 93.19 94 ALA A O 1
ATOM 763 N N . ASN A 1 95 ? -2.776 7.260 18.553 1.00 92.44 95 ASN A N 1
ATOM 764 C CA . ASN A 1 95 ? -3.403 8.221 19.462 1.00 92.44 95 ASN A CA 1
ATOM 765 C C . ASN A 1 95 ? -4.487 9.110 18.819 1.00 92.44 95 ASN A C 1
ATOM 767 O O . ASN A 1 95 ? -4.787 10.183 19.344 1.00 92.44 95 ASN A O 1
ATOM 771 N N . THR A 1 96 ? -5.109 8.680 17.714 1.00 94.56 96 THR A N 1
ATOM 772 C CA . THR A 1 96 ? -6.214 9.446 17.100 1.00 94.56 96 THR A CA 1
ATOM 773 C C . THR A 1 96 ? -7.522 9.294 17.883 1.00 94.56 96 THR A C 1
ATOM 775 O O . THR A 1 96 ? -8.350 10.208 17.917 1.00 94.56 96 THR A O 1
ATOM 778 N N . TYR A 1 97 ? -7.737 8.138 18.515 1.00 94.06 97 TYR A N 1
ATOM 779 C CA . TYR A 1 97 ? -8.958 7.868 19.275 1.00 94.06 97 TYR A CA 1
ATOM 780 C C . TYR A 1 97 ? -8.846 8.438 20.700 1.00 94.06 97 TYR A C 1
ATOM 782 O O . TYR A 1 97 ? -7.854 8.172 21.383 1.00 94.06 97 TYR A O 1
ATOM 790 N N . PRO A 1 98 ? -9.846 9.198 21.192 1.00 92.50 98 PRO A N 1
ATOM 791 C CA . PRO A 1 98 ? -9.815 9.736 22.547 1.00 92.50 98 PRO A CA 1
ATOM 792 C C . PRO A 1 98 ? -9.735 8.625 23.596 1.00 92.50 98 PRO A C 1
ATOM 794 O O . PRO A 1 98 ? -10.561 7.713 23.604 1.00 92.50 98 PRO A O 1
ATOM 797 N N . ARG A 1 99 ? -8.781 8.748 24.522 1.00 91.56 99 ARG A N 1
ATOM 798 C CA . ARG A 1 99 ? -8.589 7.818 25.642 1.00 91.56 99 ARG A CA 1
ATOM 799 C C . ARG A 1 99 ? -8.953 8.458 26.978 1.00 91.56 99 ARG A C 1
ATOM 801 O O . ARG A 1 99 ? -8.916 9.680 27.118 1.00 91.56 99 ARG A O 1
ATOM 808 N N . VAL A 1 100 ? -9.321 7.618 27.936 1.00 91.94 100 VAL A N 1
ATOM 809 C CA . VAL A 1 100 ? -9.543 7.962 29.347 1.00 91.94 100 VAL A CA 1
ATOM 810 C C . VAL A 1 100 ? -8.884 6.855 30.161 1.00 91.94 100 VAL A C 1
ATOM 812 O O . VAL A 1 100 ? -9.023 5.686 29.793 1.00 91.94 100 VAL A O 1
ATOM 815 N N . SER A 1 101 ? -8.147 7.204 31.219 1.00 91.69 101 SER A N 1
ATOM 816 C CA . SER A 1 101 ? -7.575 6.181 32.098 1.00 91.69 101 SER A CA 1
ATOM 817 C C . SER A 1 101 ? -8.701 5.392 32.760 1.00 91.69 101 SER A C 1
ATOM 819 O O . SER A 1 101 ? -9.710 5.962 33.179 1.00 91.69 101 SER A O 1
ATOM 821 N N . PHE A 1 102 ? -8.537 4.075 32.882 1.00 90.81 102 PHE A N 1
ATOM 822 C CA . PHE A 1 102 ? -9.531 3.252 33.566 1.00 90.81 102 PHE A CA 1
ATOM 823 C C . PHE A 1 102 ? -9.686 3.669 35.039 1.00 90.81 102 PHE A C 1
ATOM 825 O O . PHE A 1 102 ? -10.795 3.671 35.564 1.00 90.81 102 PHE A O 1
ATOM 832 N N . GLU A 1 103 ? -8.601 4.113 35.680 1.00 91.25 103 GLU A N 1
ATOM 833 C CA . GLU A 1 103 ? -8.617 4.637 37.051 1.00 91.25 103 GLU A CA 1
ATOM 834 C C . GLU A 1 103 ? -9.468 5.912 37.163 1.00 91.25 103 GLU A C 1
ATOM 836 O O . GLU A 1 103 ? -10.321 6.021 38.043 1.00 91.25 103 GLU A O 1
ATOM 841 N N . GLU A 1 104 ? -9.306 6.849 36.224 1.00 90.56 104 GLU A N 1
ATOM 842 C CA . GLU A 1 104 ? -10.111 8.077 36.158 1.00 90.56 104 GLU A CA 1
ATOM 843 C C . GLU A 1 104 ? -11.589 7.762 35.912 1.00 90.56 104 GLU A C 1
ATOM 845 O O . GLU A 1 104 ? -12.469 8.349 36.547 1.00 90.56 104 GLU A O 1
ATOM 850 N N . ALA A 1 105 ? -11.870 6.808 35.019 1.00 91.38 105 ALA A N 1
ATOM 851 C CA . ALA A 1 105 ? -13.225 6.349 34.748 1.00 91.38 105 ALA A CA 1
ATOM 852 C C . ALA A 1 105 ? -13.873 5.722 35.992 1.00 91.38 105 ALA A C 1
ATOM 854 O O . ALA A 1 105 ? -15.066 5.924 36.219 1.00 91.38 105 ALA A O 1
ATOM 855 N N . MET A 1 106 ? -13.095 5.023 36.825 1.00 90.31 106 MET A N 1
ATOM 856 C CA . MET A 1 106 ? -13.601 4.382 38.040 1.00 90.31 106 MET A CA 1
ATOM 857 C C . MET A 1 106 ? -13.963 5.360 39.150 1.00 90.31 106 MET A C 1
ATOM 859 O O . MET A 1 106 ? -14.944 5.141 39.857 1.00 90.31 106 MET A O 1
ATOM 863 N N . VAL A 1 107 ? -13.227 6.463 39.268 1.00 94.56 107 VAL A N 1
ATOM 864 C CA . VAL A 1 107 ? -13.536 7.537 40.226 1.00 94.56 107 VAL A CA 1
ATOM 865 C C . VAL A 1 107 ? -14.608 8.497 39.674 1.00 94.56 107 VAL A C 1
ATOM 867 O O . VAL A 1 107 ? -15.044 9.416 40.362 1.00 94.56 107 VAL A O 1
ATOM 870 N N . GLY A 1 108 ? -15.080 8.287 38.438 1.00 89.06 108 GLY A N 1
ATOM 871 C CA . GLY A 1 108 ? -16.070 9.155 37.794 1.00 89.06 108 GLY A CA 1
ATOM 872 C C . GLY A 1 108 ? -15.493 10.496 37.331 1.00 89.06 108 GLY A C 1
ATOM 873 O O . GLY A 1 108 ? -16.233 11.457 37.132 1.00 89.06 108 GLY A O 1
ATOM 874 N N . SER A 1 109 ? -14.172 10.574 37.149 1.00 89.38 109 SER A N 1
ATOM 875 C CA . SER A 1 109 ? -13.447 11.779 36.741 1.00 89.38 109 SER A CA 1
ATOM 876 C C . SER A 1 109 ? -13.524 11.990 35.223 1.00 89.38 109 SER A C 1
ATOM 878 O O . SER A 1 109 ? -12.522 11.959 34.511 1.00 89.38 109 SER A O 1
ATOM 880 N N . PHE A 1 110 ? -14.735 12.172 34.696 1.00 89.19 110 PHE A N 1
ATOM 881 C CA . PHE A 1 110 ? -14.975 12.504 33.290 1.00 89.19 110 PHE A CA 1
ATOM 882 C C . PHE A 1 110 ? -16.219 13.383 33.128 1.00 89.19 110 PHE A C 1
ATOM 884 O O . PHE A 1 110 ? -17.132 13.370 33.948 1.00 89.19 110 PHE A O 1
ATOM 891 N N . THR A 1 111 ? -16.277 14.156 32.041 1.00 89.31 111 THR A N 1
ATOM 892 C CA . THR A 1 111 ? -17.440 15.004 31.745 1.00 89.31 111 THR A CA 1
ATOM 893 C C . THR A 1 111 ? -18.705 14.151 31.562 1.00 89.31 111 THR A C 1
ATOM 895 O O . THR A 1 111 ? -18.670 13.198 30.773 1.00 89.31 111 THR A O 1
ATOM 898 N N . PRO A 1 112 ? -19.837 14.489 32.213 1.00 87.75 112 PRO A N 1
ATOM 899 C CA . PRO A 1 112 ? -21.101 13.793 31.999 1.00 87.75 112 PRO A CA 1
ATOM 900 C C . PRO A 1 112 ? -21.450 13.696 30.510 1.00 87.75 112 PRO A C 1
ATOM 902 O O . PRO A 1 112 ? -21.293 14.654 29.755 1.00 87.75 112 PRO A O 1
ATOM 905 N N . GLY A 1 113 ? -21.892 12.517 30.074 1.00 88.81 113 GLY A N 1
ATOM 906 C CA . GLY A 1 113 ? -22.216 12.251 28.671 1.00 88.81 113 GLY A CA 1
ATOM 907 C C . GLY A 1 113 ? -21.029 11.869 27.776 1.00 88.81 113 GLY A C 1
ATOM 908 O O . GLY A 1 113 ? -21.247 11.564 26.606 1.00 88.81 113 GLY A O 1
ATOM 909 N N . ARG A 1 114 ? -19.787 11.817 28.290 1.00 89.75 114 ARG A N 1
ATOM 910 C CA . ARG A 1 114 ? -18.595 11.484 27.480 1.00 89.75 114 ARG A CA 1
ATOM 911 C C . ARG A 1 114 ? -18.683 10.136 26.752 1.00 89.75 114 ARG A C 1
ATOM 913 O O . ARG A 1 114 ? -18.167 10.020 25.643 1.00 89.75 114 ARG A O 1
ATOM 920 N N . PHE A 1 115 ? -19.341 9.145 27.350 1.00 92.12 115 PHE A N 1
ATOM 921 C CA . PHE A 1 115 ? -19.495 7.799 26.782 1.00 92.12 115 PHE A CA 1
ATOM 922 C C . PHE A 1 115 ? -20.860 7.555 26.116 1.00 92.12 115 PHE A C 1
ATOM 924 O O . PHE A 1 115 ? -21.093 6.484 25.559 1.00 92.12 115 PHE A O 1
ATOM 931 N N . THR A 1 116 ? -21.771 8.530 26.140 1.00 92.31 116 THR A N 1
ATOM 932 C CA . THR A 1 116 ? -23.132 8.358 25.617 1.00 92.31 116 THR A CA 1
ATOM 933 C C . THR A 1 116 ? -23.129 8.262 24.091 1.00 92.31 116 THR A C 1
ATOM 935 O O . THR A 1 116 ? -22.532 9.099 23.414 1.00 92.31 116 THR A O 1
ATOM 938 N N . ASN A 1 117 ? -23.829 7.262 23.538 1.00 91.12 117 ASN A N 1
ATOM 939 C CA . ASN A 1 117 ? -23.892 6.974 22.096 1.00 91.12 117 ASN A CA 1
ATOM 940 C C . ASN A 1 117 ? -22.507 6.775 21.448 1.00 91.12 117 ASN A C 1
ATOM 942 O O . ASN A 1 117 ? -22.290 7.149 20.292 1.00 91.12 117 ASN A O 1
ATOM 946 N N . LYS A 1 118 ? -21.548 6.220 22.200 1.00 91.06 118 LYS A N 1
ATOM 947 C CA . LYS A 1 118 ? -20.203 5.887 21.719 1.00 91.06 118 LYS A CA 1
ATOM 948 C C . LYS A 1 118 ? -19.945 4.391 21.839 1.00 91.06 118 LYS A C 1
ATOM 950 O O . LYS A 1 118 ? -20.433 3.737 22.754 1.00 91.06 118 LYS A O 1
ATOM 955 N N . VAL A 1 119 ? -19.114 3.875 20.938 1.00 91.25 119 VAL A N 1
ATOM 956 C CA . VAL A 1 119 ? -18.478 2.568 21.116 1.00 91.25 119 VAL A CA 1
ATOM 957 C C . VAL A 1 119 ? -17.275 2.775 22.028 1.00 91.25 119 VAL A C 1
ATOM 959 O O . VAL A 1 119 ? -16.355 3.513 21.676 1.00 91.25 119 VAL A O 1
ATOM 962 N N . VAL A 1 120 ? -17.300 2.159 23.208 1.00 92.75 120 VAL A N 1
ATOM 963 C CA . VAL A 1 120 ? -16.213 2.243 24.189 1.00 92.75 120 VAL A CA 1
ATOM 964 C C . VAL A 1 120 ? -15.423 0.946 24.151 1.00 92.75 120 VAL A C 1
ATOM 966 O O . VAL A 1 120 ? -15.976 -0.131 24.358 1.00 92.75 120 VAL A O 1
ATOM 969 N N . LEU A 1 121 ? -14.126 1.058 23.877 1.00 93.00 121 LEU A N 1
ATOM 970 C CA . LEU A 1 121 ? -13.201 -0.068 23.888 1.00 93.00 121 LEU A CA 1
ATOM 971 C C . LEU A 1 121 ? -12.365 0.002 25.161 1.00 93.00 121 LEU A C 1
ATOM 973 O O . LEU A 1 121 ? -11.745 1.026 25.440 1.00 93.00 121 LEU A O 1
ATOM 977 N N . ILE A 1 122 ? -12.358 -1.088 25.923 1.00 92.31 122 ILE A N 1
ATOM 978 C CA . ILE A 1 122 ? -11.621 -1.201 27.181 1.00 92.31 122 ILE A CA 1
ATOM 979 C C . ILE A 1 122 ? -10.490 -2.201 26.966 1.00 92.31 122 ILE A C 1
ATOM 981 O O . ILE A 1 122 ? -10.711 -3.302 26.464 1.00 92.31 122 ILE A O 1
ATOM 985 N N . GLY A 1 123 ? -9.274 -1.815 27.331 1.00 89.69 123 GLY A N 1
ATOM 986 C CA . GLY A 1 123 ? -8.103 -2.665 27.194 1.00 89.69 123 GLY A CA 1
ATOM 987 C C . GLY A 1 123 ? -6.867 -2.045 27.829 1.00 89.69 123 GLY A C 1
ATOM 988 O O . GLY A 1 123 ? -6.920 -0.969 28.419 1.00 89.69 123 GLY A O 1
ATOM 989 N N . ASN A 1 124 ? -5.752 -2.753 27.696 1.00 85.69 124 ASN A N 1
ATOM 990 C CA . ASN A 1 124 ? -4.501 -2.424 28.365 1.00 85.69 124 ASN A CA 1
ATOM 991 C C . ASN A 1 124 ? -3.607 -1.531 27.490 1.00 85.69 124 ASN A C 1
ATOM 993 O O . ASN A 1 124 ? -3.413 -1.818 26.309 1.00 85.69 124 ASN A O 1
ATOM 997 N N . ASP A 1 125 ? -3.002 -0.511 28.100 1.00 85.50 125 ASP A N 1
ATOM 998 C CA . ASP A 1 125 ? -1.963 0.347 27.506 1.00 85.50 125 ASP A CA 1
ATOM 999 C C . ASP A 1 125 ? -0.898 0.686 28.566 1.00 85.50 125 ASP A C 1
ATOM 1001 O O . ASP A 1 125 ? -0.666 1.836 28.925 1.00 85.50 125 ASP A O 1
ATOM 1005 N N . HIS A 1 126 ? -0.288 -0.348 29.154 1.00 78.25 126 HIS A N 1
ATOM 1006 C CA . HIS A 1 126 ? 0.650 -0.181 30.274 1.00 78.25 126 HIS A CA 1
ATOM 1007 C C . HIS A 1 126 ? 2.075 0.192 29.832 1.00 78.25 126 HIS A C 1
ATOM 1009 O O . HIS A 1 126 ? 2.952 0.356 30.676 1.00 78.25 126 HIS A O 1
ATOM 1015 N N . GLY A 1 127 ? 2.381 0.222 28.529 1.00 78.88 127 GLY A N 1
ATOM 1016 C CA . GLY A 1 127 ? 3.743 0.472 28.032 1.00 78.88 127 GLY A CA 1
ATOM 1017 C C . GLY A 1 127 ? 4.773 -0.623 28.335 1.00 78.88 127 GLY A C 1
ATOM 1018 O O . GLY A 1 127 ? 5.869 -0.586 27.769 1.00 78.88 127 GLY A O 1
ATOM 1019 N N . GLY A 1 128 ? 4.452 -1.591 29.197 1.00 74.94 128 GLY A N 1
ATOM 1020 C CA . GLY A 1 128 ? 5.404 -2.549 29.763 1.00 74.94 128 GLY A CA 1
ATOM 1021 C C . GLY A 1 128 ? 5.806 -3.690 28.829 1.00 74.94 128 GLY A C 1
ATOM 1022 O O . GLY A 1 128 ? 6.944 -4.146 28.881 1.00 74.94 128 GLY A O 1
ATOM 1023 N N . SER A 1 129 ? 4.916 -4.128 27.935 1.00 83.56 129 SER A N 1
ATOM 1024 C CA . SER A 1 129 ? 5.161 -5.266 27.044 1.00 83.56 129 SER A CA 1
ATOM 1025 C C . SER A 1 129 ? 5.061 -4.857 25.582 1.00 83.56 129 SER A C 1
ATOM 1027 O O . SER A 1 129 ? 4.046 -4.341 25.130 1.00 83.56 129 SER A O 1
ATOM 1029 N N . VAL A 1 130 ? 6.095 -5.172 24.800 1.00 85.56 130 VAL A N 1
ATOM 1030 C CA . VAL A 1 130 ? 6.080 -5.002 23.336 1.00 85.56 130 VAL A CA 1
ATOM 1031 C C . VAL A 1 130 ? 4.971 -5.841 22.682 1.00 85.56 130 VAL A C 1
ATOM 1033 O O . VAL A 1 130 ? 4.495 -5.494 21.611 1.00 85.56 130 VAL A O 1
ATOM 1036 N N . ARG A 1 131 ? 4.503 -6.920 23.331 1.00 84.62 131 ARG A N 1
ATOM 1037 C CA . ARG A 1 131 ? 3.444 -7.799 22.793 1.00 84.62 131 ARG A CA 1
ATOM 1038 C C . ARG A 1 131 ? 2.067 -7.130 22.734 1.00 84.62 131 ARG A C 1
ATOM 1040 O O . ARG A 1 131 ? 1.210 -7.606 21.979 1.00 84.62 131 ARG A O 1
ATOM 1047 N N . ASP A 1 132 ? 1.887 -6.063 23.511 1.00 88.81 132 ASP A N 1
ATOM 1048 C CA . ASP A 1 132 ? 0.649 -5.282 23.583 1.00 88.81 132 ASP A CA 1
ATOM 1049 C C . ASP A 1 132 ? 0.566 -4.260 22.444 1.00 88.81 132 ASP A C 1
ATOM 1051 O O . ASP A 1 132 ? -0.513 -3.743 22.153 1.00 88.81 132 ASP A O 1
ATOM 1055 N N . TYR A 1 133 ? 1.681 -4.032 21.748 1.00 92.31 133 TYR A N 1
ATOM 1056 C CA . TYR A 1 133 ? 1.787 -3.142 20.606 1.00 92.31 133 TYR A CA 1
ATOM 1057 C C . TYR A 1 133 ? 1.977 -3.928 19.315 1.00 92.31 133 TYR A C 1
ATOM 1059 O O . TYR A 1 133 ? 2.445 -5.069 19.302 1.00 92.31 133 TYR A O 1
ATOM 1067 N N . ILE A 1 134 ? 1.614 -3.299 18.205 1.00 92.00 134 ILE A N 1
ATOM 1068 C CA . ILE A 1 134 ? 1.817 -3.855 16.877 1.00 92.00 134 ILE A CA 1
ATOM 1069 C C . ILE A 1 134 ? 2.378 -2.803 15.931 1.00 92.00 134 ILE A C 1
ATOM 1071 O O . ILE A 1 134 ? 2.137 -1.606 16.082 1.00 92.00 134 ILE A O 1
ATOM 1075 N N . LYS A 1 135 ? 3.087 -3.288 14.913 1.00 95.00 135 LYS A N 1
ATOM 1076 C CA . LYS A 1 135 ? 3.554 -2.482 13.789 1.00 95.00 135 LYS A CA 1
ATOM 1077 C C . LYS A 1 135 ? 2.402 -2.232 12.819 1.00 95.00 135 LYS A C 1
ATOM 1079 O O . LYS A 1 135 ? 1.642 -3.152 12.494 1.00 95.00 135 LYS A O 1
ATOM 1084 N N . THR A 1 136 ? 2.305 -1.008 12.319 1.00 95.19 136 THR A N 1
ATOM 1085 C CA . THR A 1 136 ? 1.263 -0.557 11.388 1.00 95.19 136 THR A CA 1
ATOM 1086 C C . THR A 1 136 ? 1.896 -0.011 10.104 1.00 95.19 136 THR A C 1
ATOM 1088 O O . THR A 1 136 ? 3.114 0.170 10.036 1.00 95.19 136 THR A O 1
ATOM 1091 N N . PRO A 1 137 ? 1.109 0.256 9.047 1.00 93.56 137 PRO A N 1
ATOM 1092 C CA . PRO A 1 137 ? 1.624 0.931 7.859 1.00 93.56 137 PRO A CA 1
ATOM 1093 C C . PRO A 1 137 ? 2.225 2.319 8.135 1.00 93.56 137 PRO A C 1
ATOM 1095 O O . PRO A 1 137 ? 3.098 2.735 7.380 1.00 93.56 137 PRO A O 1
ATOM 1098 N N . PHE A 1 138 ? 1.788 3.007 9.199 1.00 93.75 138 PHE A N 1
ATOM 1099 C CA . PHE A 1 138 ? 2.313 4.320 9.594 1.00 93.75 138 PHE A CA 1
ATOM 1100 C C . PHE A 1 138 ? 3.662 4.235 10.312 1.00 93.75 138 PHE A C 1
ATOM 1102 O O . PHE A 1 138 ? 4.544 5.044 10.042 1.00 93.75 138 PHE A O 1
ATOM 1109 N N . SER A 1 139 ? 3.843 3.260 11.209 1.00 93.19 139 SER A N 1
ATOM 1110 C CA . SER A 1 139 ? 5.120 3.047 11.895 1.00 93.19 139 SER A CA 1
ATOM 1111 C C . SER A 1 139 ? 5.414 1.562 12.104 1.00 93.19 139 SER A C 1
ATOM 1113 O O . SER A 1 139 ? 4.557 0.772 12.510 1.00 93.19 139 SER A O 1
ATOM 1115 N N . LYS A 1 140 ? 6.676 1.193 11.855 1.00 92.25 140 LYS A N 1
ATOM 1116 C CA . LYS A 1 140 ? 7.224 -0.148 12.105 1.00 92.25 140 LYS A CA 1
ATOM 1117 C C . LYS A 1 140 ? 7.942 -0.263 13.452 1.00 92.25 140 LYS A C 1
ATOM 1119 O O . LYS A 1 140 ? 8.585 -1.286 13.704 1.00 92.25 140 LYS A O 1
ATOM 1124 N N . ASP A 1 141 ? 7.834 0.753 14.305 1.00 92.06 141 ASP A N 1
ATOM 1125 C CA . ASP A 1 141 ? 8.407 0.725 15.646 1.00 92.06 141 ASP A CA 1
ATOM 1126 C C . ASP A 1 141 ? 7.784 -0.388 16.488 1.00 92.06 141 ASP A C 1
ATOM 1128 O O . ASP A 1 141 ? 6.611 -0.739 16.346 1.00 92.06 141 ASP A O 1
ATOM 1132 N N . ALA A 1 142 ? 8.570 -0.938 17.415 1.00 86.81 142 ALA A N 1
ATOM 1133 C CA . ALA A 1 142 ? 8.115 -2.020 18.287 1.00 86.81 142 ALA A CA 1
ATOM 1134 C C . ALA A 1 142 ? 6.898 -1.621 19.146 1.00 86.81 142 ALA A C 1
ATOM 1136 O O . ALA A 1 142 ? 6.119 -2.484 19.536 1.00 86.81 142 ALA A O 1
ATOM 1137 N N . LYS A 1 143 ? 6.725 -0.321 19.416 1.00 89.56 143 LYS A N 1
ATOM 1138 C CA . LYS A 1 143 ? 5.593 0.255 20.155 1.00 89.56 143 LYS A CA 1
ATOM 1139 C C . LYS A 1 143 ? 4.770 1.230 19.300 1.00 89.56 143 LYS A C 1
ATOM 1141 O O . LYS A 1 143 ? 4.367 2.277 19.788 1.00 89.56 143 LYS A O 1
ATOM 1146 N N . ALA A 1 144 ? 4.563 0.917 18.018 1.00 90.62 144 ALA A N 1
ATOM 1147 C CA . ALA A 1 144 ? 3.911 1.836 17.082 1.00 90.62 144 ALA A CA 1
ATOM 1148 C C . ALA A 1 144 ? 2.440 2.140 17.426 1.00 90.62 144 ALA A C 1
ATOM 1150 O O . ALA A 1 144 ? 2.032 3.296 17.389 1.00 90.62 144 ALA A O 1
ATOM 1151 N N . MET A 1 145 ? 1.633 1.123 17.742 1.00 94.38 145 MET A N 1
ATOM 1152 C CA . MET A 1 145 ? 0.215 1.297 18.082 1.00 94.38 145 MET A CA 1
ATOM 1153 C C . MET A 1 145 ? -0.244 0.187 19.024 1.00 94.38 145 MET A C 1
ATOM 1155 O O . MET A 1 145 ? 0.189 -0.957 18.874 1.00 94.38 145 MET A O 1
ATOM 1159 N N . THR A 1 146 ? -1.107 0.496 19.993 1.00 94.06 146 THR A N 1
ATOM 1160 C CA . THR A 1 146 ? -1.645 -0.525 20.905 1.00 94.06 146 THR A CA 1
ATOM 1161 C C . THR A 1 146 ? -2.543 -1.503 20.151 1.00 94.06 146 THR A C 1
ATOM 1163 O O . THR A 1 146 ? -3.194 -1.161 19.161 1.00 94.06 146 THR A O 1
ATOM 1166 N N . THR A 1 147 ? -2.629 -2.739 20.640 1.00 92.31 147 THR A N 1
ATOM 1167 C CA . THR A 1 147 ? -3.546 -3.743 20.080 1.00 92.31 147 THR A CA 1
ATOM 1168 C C . THR A 1 147 ? -4.999 -3.255 20.161 1.00 92.31 147 THR A C 1
ATOM 1170 O O . THR A 1 147 ? -5.767 -3.464 19.225 1.00 92.31 147 THR A O 1
ATOM 1173 N N . LEU A 1 148 ? -5.358 -2.536 21.233 1.00 93.25 148 LEU A N 1
ATOM 1174 C CA . LEU A 1 148 ? -6.682 -1.937 21.412 1.00 93.25 148 LEU A CA 1
ATOM 1175 C C . LEU A 1 148 ? -7.005 -0.907 20.321 1.00 93.25 148 LEU A C 1
ATOM 1177 O O . LEU A 1 148 ? -8.073 -0.960 19.715 1.00 93.25 148 LEU A O 1
ATOM 1181 N N . GLU A 1 149 ? -6.074 0.002 20.029 1.00 95.00 149 GLU A N 1
ATOM 1182 C CA . GLU A 1 149 ? -6.263 1.025 18.999 1.00 95.00 149 GLU A CA 1
ATOM 1183 C C . GLU A 1 149 ? -6.354 0.418 17.591 1.00 95.00 149 GLU A C 1
ATOM 1185 O O . GLU A 1 149 ? -7.027 0.941 16.703 1.00 95.00 149 GLU A O 1
ATOM 1190 N N . VAL A 1 150 ? -5.753 -0.747 17.372 1.00 95.19 150 VAL A N 1
ATOM 1191 C CA . VAL A 1 150 ? -5.894 -1.460 16.097 1.00 95.19 150 VAL A CA 1
ATOM 1192 C C . VAL A 1 150 ? -7.282 -2.059 15.958 1.00 95.19 150 VAL A C 1
ATOM 1194 O O . VAL A 1 150 ? -7.869 -1.951 14.884 1.00 95.19 150 VAL A O 1
ATOM 1197 N N . HIS A 1 151 ? -7.841 -2.624 17.029 1.00 95.44 151 HIS A N 1
ATOM 1198 C CA . HIS A 1 151 ? -9.246 -3.029 17.044 1.00 95.44 151 HIS A CA 1
ATOM 1199 C C . HIS A 1 151 ? -10.182 -1.833 16.816 1.00 95.44 151 HIS A C 1
ATOM 1201 O O . HIS A 1 151 ? -11.176 -1.972 16.102 1.00 95.44 151 HIS A O 1
ATOM 1207 N N . ALA A 1 152 ? -9.831 -0.646 17.325 1.00 96.12 152 ALA A N 1
ATOM 1208 C CA . ALA A 1 152 ? -10.550 0.592 17.021 1.00 96.12 152 ALA A CA 1
ATOM 1209 C C . ALA A 1 152 ? -10.510 0.922 15.520 1.00 96.12 152 ALA A C 1
ATOM 1211 O O . ALA A 1 152 ? -11.557 1.140 14.922 1.00 96.12 152 ALA A O 1
ATOM 1212 N N . ASN A 1 153 ? -9.333 0.860 14.886 1.00 97.25 153 ASN A N 1
ATOM 1213 C CA . ASN A 1 153 ? -9.189 1.055 13.438 1.00 97.25 153 ASN A CA 1
ATOM 1214 C C . ASN A 1 153 ? -9.945 0.005 12.611 1.00 97.25 153 ASN A C 1
ATOM 1216 O O . ASN A 1 153 ? -10.544 0.339 11.589 1.00 97.25 153 ASN A O 1
ATOM 1220 N N . MET A 1 154 ? -9.943 -1.258 13.043 1.00 97.00 154 MET A N 1
ATOM 1221 C CA . MET A 1 154 ? -10.719 -2.326 12.408 1.00 97.00 154 MET A CA 1
ATOM 1222 C C . MET A 1 154 ? -12.224 -2.040 12.486 1.00 97.00 154 MET A C 1
ATOM 1224 O O . MET A 1 154 ? -12.920 -2.170 11.483 1.00 97.00 154 MET A O 1
ATOM 1228 N N . LEU A 1 155 ? -12.735 -1.621 13.650 1.00 96.38 155 LEU A N 1
ATOM 1229 C CA . LEU A 1 155 ? -14.139 -1.229 13.799 1.00 96.38 155 LEU A CA 1
ATOM 1230 C C . LEU A 1 155 ? -14.479 0.008 12.968 1.00 96.38 155 LEU A C 1
ATOM 1232 O O . LEU A 1 155 ? -15.480 -0.021 12.261 1.00 96.38 155 LEU A O 1
ATOM 1236 N N . ASP A 1 156 ? -13.648 1.053 13.003 1.00 96.50 156 ASP A N 1
ATOM 1237 C CA . ASP A 1 156 ? -13.856 2.283 12.227 1.00 96.50 156 ASP A CA 1
ATOM 1238 C C . ASP A 1 156 ? -13.926 1.977 10.725 1.00 96.50 156 ASP A C 1
ATOM 1240 O O . ASP A 1 156 ? -14.857 2.403 10.043 1.00 96.50 156 ASP A O 1
ATOM 1244 N N . THR A 1 157 ? -13.017 1.124 10.235 1.00 96.56 157 THR A N 1
ATOM 1245 C CA . THR A 1 157 ? -12.996 0.671 8.835 1.00 96.56 157 THR A CA 1
ATOM 1246 C C . THR A 1 157 ? -14.310 -0.005 8.432 1.00 96.56 157 THR A C 1
ATOM 1248 O O . THR A 1 157 ? -14.836 0.242 7.345 1.00 96.56 157 THR A O 1
ATOM 1251 N N . MET A 1 158 ? -14.855 -0.858 9.304 1.00 96.38 158 MET A N 1
ATOM 1252 C CA . MET A 1 158 ? -16.094 -1.592 9.034 1.00 96.38 158 MET A CA 1
ATOM 1253 C C . MET A 1 158 ? -17.329 -0.702 9.172 1.00 96.38 158 MET A C 1
ATOM 1255 O O . MET A 1 158 ? -18.211 -0.755 8.325 1.00 96.38 158 MET A O 1
ATOM 1259 N N . ILE A 1 159 ? -17.390 0.155 10.192 1.00 96.31 159 ILE A N 1
ATOM 1260 C CA . ILE A 1 159 ? -18.502 1.095 10.385 1.00 96.31 159 ILE A CA 1
ATOM 1261 C C . ILE A 1 159 ? -18.595 2.046 9.185 1.00 96.31 159 ILE A C 1
ATOM 1263 O O . ILE A 1 159 ? -19.684 2.252 8.650 1.00 96.31 159 ILE A O 1
ATOM 1267 N N . MET A 1 160 ? -17.459 2.575 8.720 1.00 95.81 160 MET A N 1
ATOM 1268 C CA . MET A 1 160 ? -17.396 3.477 7.565 1.00 95.81 160 MET A CA 1
ATOM 1269 C C . MET A 1 160 ? -17.435 2.757 6.210 1.00 95.81 160 MET A C 1
ATOM 1271 O O . MET A 1 160 ? -17.569 3.417 5.182 1.00 95.81 160 MET A O 1
ATOM 1275 N N . ASN A 1 161 ? -17.302 1.426 6.188 1.00 96.12 161 ASN A N 1
ATOM 1276 C CA . ASN A 1 161 ? -17.179 0.602 4.982 1.00 96.12 161 ASN A CA 1
ATOM 1277 C C . ASN A 1 161 ? -16.162 1.162 3.959 1.00 96.12 161 ASN A C 1
ATOM 1279 O O . ASN A 1 161 ? -16.402 1.195 2.750 1.00 96.12 161 ASN A O 1
ATOM 1283 N N . ASN A 1 162 ? -15.020 1.653 4.449 1.00 95.44 162 ASN A N 1
ATOM 1284 C CA . ASN A 1 162 ? -14.041 2.418 3.667 1.00 95.44 162 ASN A CA 1
ATOM 1285 C C . ASN A 1 162 ? -12.709 1.675 3.449 1.00 95.44 162 ASN A C 1
ATOM 1287 O O . ASN A 1 162 ? -11.721 2.289 3.047 1.00 95.44 162 ASN A O 1
ATOM 1291 N N . ALA A 1 163 ? -12.682 0.355 3.647 1.00 96.69 163 ALA A N 1
ATOM 1292 C CA . ALA A 1 163 ? -11.491 -0.478 3.475 1.00 96.69 163 ALA A CA 1
ATOM 1293 C C . ALA A 1 163 ? -10.814 -0.272 2.102 1.00 96.69 163 ALA A C 1
ATOM 1295 O O . ALA A 1 163 ? -11.513 -0.273 1.081 1.00 96.69 163 ALA A O 1
ATOM 1296 N N . PRO A 1 164 ? -9.474 -0.116 2.038 1.00 96.19 164 PRO A N 1
ATOM 1297 C CA . PRO A 1 164 ? -8.750 -0.033 0.774 1.00 96.19 164 PRO A CA 1
ATOM 1298 C C . PRO A 1 164 ? -8.983 -1.259 -0.118 1.00 96.19 164 PRO A C 1
ATOM 1300 O O . PRO A 1 164 ? -9.046 -2.394 0.356 1.00 96.19 164 PRO A O 1
ATOM 1303 N N . VAL A 1 165 ? -9.069 -1.035 -1.427 1.00 95.62 165 VAL A N 1
ATOM 1304 C CA . VAL A 1 165 ? -9.421 -2.047 -2.430 1.00 95.62 165 VAL A CA 1
ATOM 1305 C C . VAL A 1 165 ? -8.236 -2.282 -3.354 1.00 95.62 165 VAL A C 1
ATOM 1307 O O . VAL A 1 165 ? -7.699 -1.335 -3.924 1.00 95.62 165 VAL A O 1
ATOM 1310 N N . GLN A 1 166 ? -7.842 -3.538 -3.565 1.00 93.38 166 GLN A N 1
ATOM 1311 C CA . GLN A 1 166 ? -6.887 -3.853 -4.629 1.00 93.38 166 GLN A CA 1
ATOM 1312 C C . GLN A 1 166 ? -7.539 -3.683 -6.000 1.00 93.38 166 GLN A C 1
ATOM 1314 O O . GLN A 1 166 ? -8.634 -4.188 -6.244 1.00 93.38 166 GLN A O 1
ATOM 1319 N N . ALA A 1 167 ? -6.841 -3.020 -6.920 1.00 93.06 167 ALA A N 1
ATOM 1320 C CA . ALA A 1 167 ? -7.278 -2.948 -8.304 1.00 93.06 167 ALA A CA 1
ATOM 1321 C C . ALA A 1 167 ? -7.392 -4.368 -8.898 1.00 93.06 167 ALA A C 1
ATOM 1323 O O . ALA A 1 167 ? -6.489 -5.189 -8.675 1.00 93.06 167 ALA A O 1
ATOM 1324 N N . PRO A 1 168 ? -8.448 -4.662 -9.682 1.00 93.00 168 PRO A N 1
ATOM 1325 C CA . PRO A 1 168 ? -8.603 -5.952 -10.342 1.00 93.00 168 PRO A CA 1
ATOM 1326 C C . PRO A 1 168 ? -7.369 -6.340 -11.162 1.00 93.00 168 PRO A C 1
ATOM 1328 O O . PRO A 1 168 ? -6.679 -5.486 -11.726 1.00 93.00 168 PRO A O 1
ATOM 1331 N N . ALA A 1 169 ? -7.101 -7.643 -11.277 1.00 93.12 169 ALA A N 1
ATOM 1332 C CA . ALA A 1 169 ? -5.924 -8.148 -11.988 1.00 93.12 169 ALA A CA 1
ATOM 1333 C C . ALA A 1 169 ? -5.819 -7.602 -13.425 1.00 93.12 169 ALA A C 1
ATOM 1335 O O . ALA A 1 169 ? -4.741 -7.182 -13.839 1.00 93.12 169 ALA A O 1
ATOM 1336 N N . TRP A 1 170 ? -6.943 -7.515 -14.145 1.00 95.56 170 TRP A N 1
ATOM 1337 C CA . TRP A 1 170 ? -6.987 -7.004 -15.517 1.00 95.56 170 TRP A CA 1
ATOM 1338 C C . TRP A 1 170 ? -6.544 -5.537 -15.634 1.00 95.56 170 TRP A C 1
ATOM 1340 O O . TRP A 1 170 ? -5.886 -5.190 -16.610 1.00 95.56 170 TRP A O 1
ATOM 1350 N N . VAL A 1 171 ? -6.823 -4.692 -14.631 1.00 94.56 171 VAL A N 1
ATOM 1351 C CA . VAL A 1 171 ? -6.377 -3.286 -14.610 1.00 94.56 171 VAL A CA 1
ATOM 1352 C C . VAL A 1 171 ? -4.856 -3.229 -14.508 1.00 94.56 171 VAL A C 1
ATOM 1354 O O . VAL A 1 171 ? -4.203 -2.523 -15.273 1.00 94.56 171 VAL A O 1
ATOM 1357 N N . ASN A 1 172 ? -4.277 -4.017 -13.595 1.00 94.69 172 ASN A N 1
ATOM 1358 C CA . ASN A 1 172 ? -2.825 -4.083 -13.421 1.00 94.69 172 ASN A CA 1
ATOM 1359 C C . ASN A 1 172 ? -2.132 -4.610 -14.692 1.00 94.69 172 ASN A C 1
ATOM 1361 O O . ASN A 1 172 ? -1.100 -4.074 -15.101 1.00 94.69 172 ASN A O 1
ATOM 1365 N N . ILE A 1 173 ? -2.715 -5.625 -15.341 1.00 96.38 173 ILE A N 1
ATOM 1366 C CA . ILE A 1 173 ? -2.220 -6.179 -16.609 1.00 96.38 173 ILE A CA 1
ATOM 1367 C C . ILE A 1 173 ? -2.280 -5.122 -17.715 1.00 96.38 173 ILE A C 1
ATOM 1369 O O . ILE A 1 173 ? -1.279 -4.894 -18.389 1.00 96.38 173 ILE A O 1
ATOM 1373 N N . LEU A 1 174 ? -3.413 -4.432 -17.865 1.00 97.06 174 LEU A N 1
ATOM 1374 C CA . LEU A 1 174 ? -3.597 -3.392 -18.876 1.00 97.06 174 LEU A CA 1
ATOM 1375 C C . LEU A 1 174 ? -2.574 -2.260 -18.717 1.00 97.06 174 LEU A C 1
ATOM 1377 O O . LEU A 1 174 ? -1.899 -1.914 -19.683 1.00 97.06 174 LEU A O 1
ATOM 1381 N N . ILE A 1 175 ? -2.400 -1.732 -17.500 1.00 96.31 175 ILE A N 1
ATOM 1382 C CA . ILE A 1 175 ? -1.397 -0.693 -17.211 1.00 96.31 175 ILE A CA 1
ATOM 1383 C C . ILE A 1 175 ? 0.008 -1.195 -17.559 1.00 96.31 175 ILE A C 1
ATOM 1385 O O . ILE A 1 175 ? 0.790 -0.463 -18.164 1.00 96.31 175 ILE A O 1
ATOM 1389 N N . THR A 1 176 ? 0.327 -2.450 -17.237 1.00 97.00 176 THR A N 1
ATOM 1390 C CA . THR A 1 176 ? 1.639 -3.042 -17.539 1.00 97.00 176 THR A CA 1
ATOM 1391 C C . THR A 1 176 ? 1.870 -3.163 -19.047 1.00 97.00 176 THR A C 1
ATOM 1393 O O . THR A 1 176 ? 2.935 -2.780 -19.534 1.00 97.00 176 THR A O 1
ATOM 1396 N N . ILE A 1 177 ? 0.874 -3.631 -19.807 1.00 97.62 177 ILE A N 1
ATOM 1397 C CA . ILE A 1 177 ? 0.942 -3.753 -21.271 1.00 97.62 177 ILE A CA 1
ATOM 1398 C C . ILE A 1 177 ? 1.113 -2.377 -21.918 1.00 97.62 177 ILE A C 1
ATOM 1400 O O . ILE A 1 177 ? 2.039 -2.188 -22.705 1.00 97.62 177 ILE A O 1
ATOM 1404 N N . LEU A 1 178 ? 0.275 -1.402 -21.553 1.00 97.31 178 LEU A N 1
ATOM 1405 C CA . LEU A 1 178 ? 0.354 -0.039 -22.085 1.00 97.31 178 LEU A CA 1
ATOM 1406 C C . LEU A 1 178 ? 1.718 0.598 -21.794 1.00 97.31 178 LEU A C 1
ATOM 1408 O O . LEU A 1 178 ? 2.340 1.165 -22.691 1.00 97.31 178 LEU A O 1
ATOM 1412 N N . THR A 1 179 ? 2.220 0.438 -20.567 1.00 97.25 179 THR A N 1
ATOM 1413 C CA . THR A 1 179 ? 3.548 0.929 -20.171 1.00 97.25 179 THR A CA 1
ATOM 1414 C C . THR A 1 179 ? 4.662 0.265 -20.987 1.00 97.25 179 THR A C 1
ATOM 1416 O O . THR A 1 179 ? 5.594 0.940 -21.426 1.00 97.25 179 THR A O 1
ATOM 1419 N N . SER A 1 180 ? 4.558 -1.043 -21.235 1.00 96.75 180 SER A N 1
ATOM 1420 C CA . SER A 1 180 ? 5.538 -1.801 -22.024 1.00 96.75 180 SER A CA 1
ATOM 1421 C C . SER A 1 180 ? 5.567 -1.332 -23.478 1.00 96.75 180 SER A C 1
ATOM 1423 O O . SER A 1 180 ? 6.633 -1.013 -24.001 1.00 96.75 180 SER A O 1
ATOM 1425 N N . ILE A 1 181 ? 4.393 -1.223 -24.113 1.00 97.12 181 ILE A N 1
ATOM 1426 C CA . ILE A 1 181 ? 4.247 -0.744 -25.495 1.00 97.12 181 ILE A CA 1
ATOM 1427 C C . ILE A 1 181 ? 4.811 0.671 -25.625 1.00 97.12 181 ILE A C 1
ATOM 1429 O O . ILE A 1 181 ? 5.617 0.926 -26.518 1.00 97.12 181 ILE A O 1
ATOM 1433 N N . LEU A 1 182 ? 4.434 1.574 -24.714 1.00 96.88 182 LEU A N 1
ATOM 1434 C CA . LEU A 1 182 ? 4.930 2.948 -24.704 1.00 96.88 182 LEU A CA 1
ATOM 1435 C C . LEU A 1 182 ? 6.456 2.989 -24.569 1.00 96.88 182 LEU A C 1
ATOM 1437 O O . LEU A 1 182 ? 7.119 3.684 -25.335 1.00 96.88 182 LEU A O 1
ATOM 1441 N N . THR A 1 183 ? 7.019 2.215 -23.637 1.00 95.75 183 THR A N 1
ATOM 1442 C CA . THR A 1 183 ? 8.470 2.163 -23.402 1.00 95.75 183 THR A CA 1
ATOM 1443 C C . THR A 1 183 ? 9.208 1.692 -24.651 1.00 95.75 183 THR A C 1
ATOM 1445 O O . THR A 1 183 ? 10.126 2.367 -25.111 1.00 95.75 183 THR A O 1
ATOM 1448 N N . VAL A 1 184 ? 8.781 0.578 -25.250 1.00 95.81 184 VAL A N 1
ATOM 1449 C CA . VAL A 1 184 ? 9.382 0.045 -26.482 1.00 95.81 184 VAL A CA 1
ATOM 1450 C C . VAL A 1 184 ? 9.266 1.051 -27.629 1.00 95.81 184 VAL A C 1
ATOM 1452 O O . VAL A 1 184 ? 10.257 1.342 -28.300 1.00 95.81 184 VAL A O 1
ATOM 1455 N N . HIS A 1 185 ? 8.086 1.641 -27.823 1.00 95.69 185 HIS A N 1
ATOM 1456 C CA . HIS A 1 185 ? 7.855 2.638 -28.866 1.00 95.69 185 HIS A CA 1
ATOM 1457 C C . HIS A 1 185 ? 8.790 3.848 -28.722 1.00 95.69 185 HIS A C 1
ATOM 1459 O O . HIS A 1 185 ? 9.435 4.265 -29.685 1.00 95.69 185 HIS A O 1
ATOM 1465 N N . VAL A 1 186 ? 8.922 4.384 -27.510 1.00 95.38 186 VAL A N 1
ATOM 1466 C CA . VAL A 1 186 ? 9.792 5.527 -27.200 1.00 95.38 186 VAL A CA 1
ATOM 1467 C C . VAL A 1 186 ? 11.269 5.188 -27.415 1.00 95.38 186 VAL A C 1
ATOM 1469 O O . VAL A 1 186 ? 12.014 6.007 -27.959 1.00 95.38 186 VAL A O 1
ATOM 1472 N N . LEU A 1 187 ? 11.695 3.979 -27.033 1.00 93.88 187 LEU A N 1
ATOM 1473 C CA . LEU A 1 187 ? 13.077 3.526 -27.194 1.00 93.88 187 LEU A CA 1
ATOM 1474 C C . LEU A 1 187 ? 13.499 3.433 -28.661 1.00 93.88 187 LEU A C 1
ATOM 1476 O O . LEU A 1 187 ? 14.644 3.766 -28.966 1.00 93.88 187 LEU A O 1
ATOM 1480 N N . PHE A 1 188 ? 12.601 3.022 -29.559 1.00 92.06 188 PHE A N 1
ATOM 1481 C CA . PHE A 1 188 ? 12.904 2.889 -30.987 1.00 92.06 188 PHE A CA 1
ATOM 1482 C C . PHE A 1 188 ? 12.705 4.174 -31.801 1.00 92.06 188 PHE A C 1
ATOM 1484 O O . PHE A 1 188 ? 13.321 4.314 -32.856 1.00 92.06 188 PHE A O 1
ATOM 1491 N N . THR A 1 189 ? 11.886 5.120 -31.335 1.00 91.44 189 THR A N 1
ATOM 1492 C CA . THR A 1 189 ? 11.566 6.344 -32.095 1.00 91.44 189 THR A CA 1
ATOM 1493 C C . THR A 1 189 ? 12.402 7.562 -31.703 1.00 91.44 189 THR A C 1
ATOM 1495 O O . THR A 1 189 ? 12.759 8.364 -32.567 1.00 91.44 189 THR A O 1
ATOM 1498 N N . LEU A 1 190 ? 12.739 7.735 -30.420 1.00 91.12 190 LEU A N 1
ATOM 1499 C CA . LEU A 1 190 ? 13.395 8.953 -29.927 1.00 91.12 190 LEU A CA 1
ATOM 1500 C C . LEU A 1 190 ? 14.909 8.786 -29.771 1.00 91.12 190 LEU A C 1
ATOM 1502 O O . LEU A 1 190 ? 15.416 7.686 -29.598 1.00 91.12 190 LEU A O 1
ATOM 1506 N N . LYS A 1 191 ? 15.671 9.889 -29.774 1.00 88.75 191 LYS A N 1
ATOM 1507 C CA . LYS A 1 191 ? 17.103 9.882 -29.398 1.00 88.75 191 LYS A CA 1
ATOM 1508 C C . LYS A 1 191 ? 17.288 9.421 -27.936 1.00 88.75 191 LYS A C 1
ATOM 1510 O O . LYS A 1 191 ? 16.404 9.726 -27.137 1.00 88.75 191 LYS A O 1
ATOM 1515 N N . PRO A 1 192 ? 18.424 8.801 -27.550 1.00 85.75 192 PRO A N 1
ATOM 1516 C CA . PRO A 1 192 ? 18.587 8.159 -26.235 1.00 85.75 192 PRO A CA 1
ATOM 1517 C C . PRO A 1 192 ? 18.291 9.079 -25.039 1.00 85.75 192 PRO A C 1
ATOM 1519 O O . PRO A 1 192 ? 17.605 8.695 -24.093 1.00 85.75 192 PRO A O 1
ATOM 1522 N N . ILE A 1 193 ? 18.736 10.336 -25.119 1.00 88.69 193 ILE A N 1
ATOM 1523 C CA . ILE A 1 193 ? 18.498 11.343 -24.073 1.00 88.69 193 ILE A CA 1
ATOM 1524 C C . ILE A 1 193 ? 17.001 11.665 -23.953 1.00 88.69 193 ILE A C 1
ATOM 1526 O O . ILE A 1 193 ? 16.461 11.707 -22.853 1.00 88.69 193 ILE A O 1
ATOM 1530 N N . ARG A 1 194 ? 16.304 11.837 -25.085 1.00 92.62 194 ARG A N 1
ATOM 1531 C CA . ARG A 1 194 ? 14.862 12.133 -25.094 1.00 92.62 194 ARG A CA 1
ATOM 1532 C C . ARG A 1 194 ? 14.035 10.931 -24.641 1.00 92.62 194 ARG A C 1
ATOM 1534 O O . ARG A 1 194 ? 13.069 11.118 -23.911 1.00 92.62 194 ARG A O 1
ATOM 1541 N N . SER A 1 195 ? 14.416 9.711 -25.033 1.00 91.88 195 SER A N 1
ATOM 1542 C CA . SER A 1 195 ? 13.741 8.498 -24.560 1.00 91.88 195 SER A CA 1
ATOM 1543 C C . SER A 1 195 ? 13.862 8.340 -23.049 1.00 91.88 195 SER A C 1
ATOM 1545 O O . SER A 1 195 ? 12.873 8.017 -22.400 1.00 91.88 195 SER A O 1
ATOM 1547 N N . LEU A 1 196 ? 15.032 8.642 -22.474 1.00 92.44 196 LEU A N 1
ATOM 1548 C CA . LEU A 1 196 ? 15.215 8.614 -21.025 1.00 92.44 196 LEU A CA 1
ATOM 1549 C C . LEU A 1 196 ? 14.284 9.613 -20.323 1.00 92.44 196 LEU A C 1
ATOM 1551 O O . LEU A 1 196 ? 13.599 9.238 -19.376 1.00 92.44 196 LEU A O 1
ATOM 1555 N N . SER A 1 197 ? 14.195 10.854 -20.815 1.00 95.19 197 SER A N 1
ATOM 1556 C CA . SER A 1 197 ? 13.288 11.861 -20.245 1.00 95.19 197 SER A CA 1
ATOM 1557 C C . SER A 1 197 ? 11.821 11.420 -20.274 1.00 95.19 197 SER A C 1
ATOM 1559 O O . SER A 1 197 ? 11.116 11.590 -19.283 1.00 95.19 197 SER A O 1
ATOM 1561 N N . VAL A 1 198 ? 11.357 10.819 -21.376 1.00 95.81 198 VAL A N 1
ATOM 1562 C CA . VAL A 1 198 ? 9.969 10.334 -21.496 1.00 95.81 198 VAL A CA 1
ATOM 1563 C C . VAL A 1 198 ? 9.704 9.139 -20.576 1.00 95.81 198 VAL A C 1
ATOM 1565 O O . VAL A 1 198 ? 8.632 9.056 -19.978 1.00 95.81 198 VAL A O 1
ATOM 1568 N N . ILE A 1 199 ? 10.670 8.234 -20.406 1.00 95.25 199 ILE A N 1
ATOM 1569 C CA . ILE A 1 199 ? 10.543 7.094 -19.487 1.00 95.25 199 ILE A CA 1
ATOM 1570 C C . ILE A 1 199 ? 10.487 7.567 -18.033 1.00 95.25 199 ILE A C 1
ATOM 1572 O O . ILE A 1 199 ? 9.630 7.108 -17.280 1.00 95.25 199 ILE A O 1
ATOM 1576 N N . LEU A 1 200 ? 11.332 8.528 -17.647 1.00 96.19 200 LEU A N 1
ATOM 1577 C CA . LEU A 1 200 ? 11.270 9.146 -16.321 1.00 96.19 200 LEU A CA 1
ATOM 1578 C C . LEU A 1 200 ? 9.929 9.853 -16.097 1.00 96.19 200 LEU A C 1
ATOM 1580 O O . LEU A 1 200 ? 9.310 9.661 -15.055 1.00 96.19 200 LEU A O 1
ATOM 1584 N N . ALA A 1 201 ? 9.436 10.600 -17.090 1.00 97.12 201 ALA A N 1
ATOM 1585 C CA . ALA A 1 201 ? 8.118 11.228 -17.023 1.00 97.12 201 ALA A CA 1
ATOM 1586 C C . ALA A 1 201 ? 6.989 10.192 -16.881 1.00 97.12 201 ALA A C 1
ATOM 1588 O O . ALA A 1 201 ? 6.078 10.385 -16.081 1.00 97.12 201 ALA A O 1
ATOM 1589 N N . THR A 1 202 ? 7.077 9.067 -17.598 1.00 96.69 202 THR A N 1
ATOM 1590 C CA . THR A 1 202 ? 6.125 7.949 -17.492 1.00 96.69 202 THR A CA 1
ATOM 1591 C C . THR A 1 202 ? 6.166 7.325 -16.097 1.00 96.69 202 THR A C 1
ATOM 1593 O O . THR A 1 202 ? 5.119 7.100 -15.497 1.00 96.69 202 THR A O 1
ATOM 1596 N N . GLY A 1 203 ? 7.359 7.098 -15.541 1.00 96.81 203 GLY A N 1
ATOM 1597 C CA . GLY A 1 203 ? 7.528 6.601 -14.176 1.00 96.81 203 GLY A CA 1
ATOM 1598 C C . GLY A 1 203 ? 6.918 7.543 -13.136 1.00 96.81 203 GLY A C 1
ATOM 1599 O O . GLY A 1 203 ? 6.120 7.107 -12.309 1.00 96.81 203 GLY A O 1
ATOM 1600 N N . SER A 1 204 ? 7.212 8.842 -13.220 1.00 97.50 204 SER A N 1
ATOM 1601 C CA . SER A 1 204 ? 6.616 9.863 -12.349 1.00 97.50 204 SER A CA 1
ATOM 1602 C C . SER A 1 204 ? 5.095 9.931 -12.491 1.00 97.50 204 SER A C 1
ATOM 1604 O O . SER A 1 204 ? 4.387 10.035 -11.490 1.00 97.50 204 SER A O 1
ATOM 1606 N N . PHE A 1 205 ? 4.577 9.819 -13.716 1.00 97.06 205 PHE A N 1
ATOM 1607 C CA . PHE A 1 205 ? 3.142 9.760 -13.973 1.00 97.06 205 PHE A CA 1
ATOM 1608 C C . PHE A 1 205 ? 2.495 8.531 -13.324 1.00 97.06 205 PHE A C 1
ATOM 1610 O O . PHE A 1 205 ? 1.446 8.659 -12.701 1.00 97.06 205 PHE A O 1
ATOM 1617 N N . LEU A 1 206 ? 3.130 7.356 -13.394 1.00 96.69 206 LEU A N 1
ATOM 1618 C CA . LEU A 1 206 ? 2.646 6.150 -12.717 1.00 96.69 206 LEU A CA 1
ATOM 1619 C C . LEU A 1 206 ? 2.653 6.303 -11.190 1.00 96.69 206 LEU A C 1
ATOM 1621 O O . LEU A 1 206 ? 1.688 5.898 -10.546 1.00 96.69 206 LEU A O 1
ATOM 1625 N N . ILE A 1 207 ? 3.687 6.920 -10.604 1.00 96.38 207 ILE A N 1
ATOM 1626 C CA . ILE A 1 207 ? 3.714 7.229 -9.161 1.00 96.38 207 ILE A CA 1
ATOM 1627 C C . ILE A 1 207 ? 2.533 8.129 -8.800 1.00 96.38 207 ILE A C 1
ATOM 1629 O O . ILE A 1 207 ? 1.792 7.825 -7.866 1.00 96.38 207 ILE A O 1
ATOM 1633 N N . LEU A 1 208 ? 2.332 9.206 -9.562 1.00 95.50 208 LEU A N 1
ATOM 1634 C CA . LEU A 1 208 ? 1.246 10.154 -9.339 1.00 95.50 208 LEU A CA 1
ATOM 1635 C C . LEU A 1 208 ? -0.127 9.481 -9.470 1.00 95.50 208 LEU A C 1
ATOM 1637 O O . LEU A 1 208 ? -0.984 9.665 -8.611 1.00 95.50 208 LEU A O 1
ATOM 1641 N N . LEU A 1 209 ? -0.319 8.653 -10.499 1.00 93.88 209 LEU A N 1
ATOM 1642 C CA . LEU A 1 209 ? -1.543 7.883 -10.712 1.00 93.88 209 LEU A CA 1
ATOM 1643 C C . LEU A 1 209 ? -1.812 6.925 -9.546 1.00 93.88 209 LEU A C 1
ATOM 1645 O O . LEU A 1 209 ? -2.945 6.818 -9.085 1.00 93.88 209 LEU A O 1
ATOM 1649 N N . GLY A 1 210 ? -0.776 6.249 -9.044 1.00 94.56 210 GLY A N 1
ATOM 1650 C CA . GLY A 1 210 ? -0.885 5.363 -7.885 1.00 94.56 210 GLY A CA 1
ATOM 1651 C C . GLY A 1 210 ? -1.245 6.116 -6.609 1.00 94.56 210 GLY A C 1
ATOM 1652 O O . GLY A 1 210 ? -2.122 5.680 -5.867 1.00 94.56 210 GLY A O 1
ATOM 1653 N N . PHE A 1 211 ? -0.620 7.273 -6.385 1.00 94.12 211 PHE A N 1
ATOM 1654 C CA . PHE A 1 211 ? -0.902 8.135 -5.241 1.00 94.12 211 PHE A CA 1
ATOM 1655 C C . PHE A 1 211 ? -2.339 8.672 -5.271 1.00 94.12 211 PHE A C 1
ATOM 1657 O O . PHE A 1 211 ? -3.062 8.540 -4.286 1.00 94.12 211 PHE A O 1
ATOM 1664 N N . ILE A 1 212 ? -2.785 9.206 -6.413 1.00 93.12 212 ILE A N 1
ATOM 1665 C CA . ILE A 1 212 ? -4.151 9.724 -6.595 1.00 93.12 212 ILE A CA 1
ATOM 1666 C C . ILE A 1 212 ? -5.190 8.594 -6.574 1.00 93.12 212 ILE A C 1
ATOM 1668 O O . ILE A 1 212 ? -6.306 8.799 -6.111 1.00 93.12 212 ILE A O 1
ATOM 1672 N N . GLY A 1 213 ? -4.856 7.389 -7.039 1.00 92.31 213 GLY A N 1
ATOM 1673 C CA . GLY A 1 213 ? -5.747 6.235 -6.909 1.00 92.31 213 GLY A CA 1
ATOM 1674 C C . GLY A 1 213 ? -5.949 5.826 -5.448 1.00 92.31 213 GLY A C 1
ATOM 1675 O O . GLY A 1 213 ? -7.067 5.514 -5.030 1.00 92.31 213 GLY A O 1
ATOM 1676 N N . PHE A 1 214 ? -4.878 5.870 -4.654 1.00 93.38 214 PHE A N 1
ATOM 1677 C CA . PHE A 1 214 ? -4.894 5.387 -3.280 1.00 93.38 214 PHE A CA 1
ATOM 1678 C C . PHE A 1 214 ? -5.397 6.421 -2.266 1.00 93.38 214 PHE A C 1
ATOM 1680 O O . PHE A 1 214 ? -6.251 6.087 -1.456 1.00 93.38 214 PHE A O 1
ATOM 1687 N N . TRP A 1 215 ? -4.910 7.661 -2.289 1.00 87.94 215 TRP A N 1
ATOM 1688 C CA . TRP A 1 215 ? -5.163 8.636 -1.220 1.00 87.94 215 TRP A CA 1
ATOM 1689 C C . TRP A 1 215 ? -6.646 9.046 -1.072 1.00 87.94 215 TRP A C 1
ATOM 1691 O O . TRP A 1 215 ? -7.197 8.868 0.012 1.00 87.94 215 TRP A O 1
ATOM 1701 N N . PRO A 1 216 ? -7.330 9.556 -2.117 1.00 85.88 216 PRO A N 1
ATOM 1702 C CA . PRO A 1 216 ? -8.737 9.946 -2.020 1.00 85.88 216 PRO A CA 1
ATOM 1703 C C . PRO A 1 216 ? -9.717 8.774 -2.152 1.00 85.88 216 PRO A C 1
ATOM 1705 O O . PRO A 1 216 ? -10.787 8.815 -1.553 1.00 85.88 216 PRO A O 1
ATOM 1708 N N . VAL A 1 217 ? -9.392 7.750 -2.952 1.00 83.81 217 VAL A N 1
ATOM 1709 C CA . VAL A 1 217 ? -10.349 6.676 -3.279 1.00 83.81 217 VAL A CA 1
ATOM 1710 C C . VAL A 1 217 ? -10.028 5.370 -2.559 1.00 83.81 217 VAL A C 1
ATOM 1712 O O . VAL A 1 217 ? -10.895 4.517 -2.443 1.00 83.81 217 VAL A O 1
ATOM 1715 N N . GLY A 1 218 ? -8.814 5.155 -2.057 1.00 91.12 218 GLY A N 1
ATOM 1716 C CA . GLY A 1 218 ? -8.410 3.884 -1.452 1.00 91.12 218 GLY A CA 1
ATOM 1717 C C . GLY A 1 218 ? -8.215 2.752 -2.464 1.00 91.12 218 GLY A C 1
ATOM 1718 O O . GLY A 1 218 ? -8.305 1.592 -2.073 1.00 91.12 218 GLY A O 1
ATOM 1719 N N . TYR A 1 219 ? -7.991 3.047 -3.751 1.00 93.94 219 TYR A N 1
ATOM 1720 C CA . TYR A 1 219 ? -7.659 2.029 -4.752 1.00 93.94 219 TYR A CA 1
ATOM 1721 C C . TYR A 1 219 ? -6.154 1.784 -4.811 1.00 93.94 219 TYR A C 1
ATOM 1723 O O . TYR A 1 219 ? -5.361 2.669 -5.124 1.00 93.94 219 TYR A O 1
ATOM 1731 N N . TRP A 1 220 ? -5.759 0.541 -4.565 1.00 94.12 220 TRP A N 1
ATOM 1732 C CA . TRP A 1 220 ? -4.375 0.106 -4.585 1.00 94.12 220 TRP A CA 1
ATOM 1733 C C . TRP A 1 220 ? -4.034 -0.610 -5.896 1.00 94.12 220 TRP A C 1
ATOM 1735 O O . TRP A 1 220 ? -4.392 -1.769 -6.114 1.00 94.12 220 TRP A O 1
ATOM 1745 N N . VAL A 1 221 ? -3.307 0.088 -6.770 1.00 93.44 221 VAL A N 1
ATOM 1746 C CA . VAL A 1 221 ? -2.755 -0.457 -8.021 1.00 93.44 221 VAL A CA 1
ATOM 1747 C C . VAL A 1 221 ? -1.357 -1.032 -7.767 1.00 93.44 221 VAL A C 1
ATOM 1749 O O . VAL A 1 221 ? -0.516 -0.401 -7.122 1.00 93.44 221 VAL A O 1
ATOM 1752 N N . LYS A 1 222 ? -1.078 -2.230 -8.292 1.00 92.94 222 LYS A N 1
ATOM 1753 C CA . LYS A 1 222 ? 0.203 -2.931 -8.110 1.00 92.94 222 LYS A CA 1
ATOM 1754 C C . LYS A 1 222 ? 1.270 -2.372 -9.052 1.00 92.94 222 LYS A C 1
ATOM 1756 O O . LYS A 1 222 ? 1.551 -2.945 -10.102 1.00 92.94 222 LYS A O 1
ATOM 1761 N N . MET A 1 223 ? 1.907 -1.274 -8.646 1.00 93.62 223 MET A N 1
ATOM 1762 C CA . MET A 1 223 ? 2.905 -0.569 -9.465 1.00 93.62 223 MET A CA 1
ATOM 1763 C C . MET A 1 223 ? 4.211 -1.340 -9.703 1.00 93.62 223 MET A C 1
ATOM 1765 O O . MET A 1 223 ? 4.957 -1.003 -10.618 1.00 93.62 223 MET A O 1
ATOM 1769 N N . ALA A 1 224 ? 4.484 -2.405 -8.947 1.00 94.31 224 ALA A N 1
ATOM 1770 C CA . ALA A 1 224 ? 5.684 -3.218 -9.148 1.00 94.31 224 ALA A CA 1
ATOM 1771 C C . ALA A 1 224 ? 5.794 -3.770 -10.585 1.00 94.31 224 ALA A C 1
ATOM 1773 O O . ALA A 1 224 ? 6.872 -3.733 -11.173 1.00 94.31 224 ALA A O 1
ATOM 1774 N N . HIS A 1 225 ? 4.682 -4.222 -11.176 1.00 94.69 225 HIS A N 1
ATOM 1775 C CA . HIS A 1 225 ? 4.666 -4.789 -12.529 1.00 94.69 225 HIS A CA 1
ATOM 1776 C C . HIS A 1 225 ? 5.027 -3.779 -13.632 1.00 94.69 225 HIS A C 1
ATOM 1778 O O . HIS A 1 225 ? 5.943 -4.077 -14.399 1.00 94.69 225 HIS A O 1
ATOM 1784 N N . PRO A 1 226 ? 4.394 -2.591 -13.737 1.00 96.44 226 PRO A N 1
ATOM 1785 C CA . PRO A 1 226 ? 4.769 -1.621 -14.761 1.00 96.44 226 PRO A CA 1
ATOM 1786 C C . PRO A 1 226 ? 6.196 -1.086 -14.579 1.00 96.44 226 PRO A C 1
ATOM 1788 O O . PRO A 1 226 ? 6.892 -0.916 -15.576 1.00 96.44 226 PRO A O 1
ATOM 1791 N N . PHE A 1 227 ? 6.688 -0.897 -13.346 1.00 97.06 227 PHE A N 1
ATOM 1792 C CA . PHE A 1 227 ? 8.091 -0.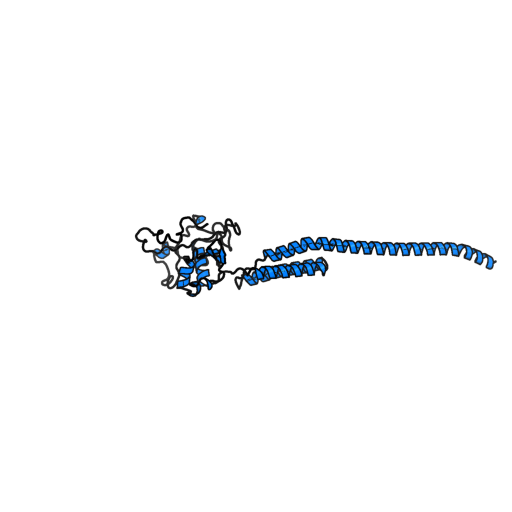511 -13.131 1.00 97.06 227 PHE A CA 1
ATOM 1793 C C . PHE A 1 227 ? 9.073 -1.595 -13.569 1.00 97.06 227 PHE A C 1
ATOM 1795 O O . PHE A 1 227 ? 10.061 -1.293 -14.240 1.00 97.06 227 PHE A O 1
ATOM 1802 N N . LEU A 1 228 ? 8.786 -2.858 -13.244 1.00 96.88 228 LEU A N 1
ATOM 1803 C CA . LEU A 1 228 ? 9.590 -3.983 -13.708 1.00 96.88 228 LEU A CA 1
ATOM 1804 C C . LEU A 1 228 ? 9.572 -4.076 -15.239 1.00 96.88 228 LEU A C 1
ATOM 1806 O O . LEU A 1 228 ? 10.612 -4.304 -15.849 1.00 96.88 228 LEU A O 1
ATOM 1810 N N . ALA A 1 229 ? 8.422 -3.842 -15.872 1.00 96.12 229 ALA A N 1
ATOM 1811 C CA . ALA A 1 229 ? 8.306 -3.832 -17.323 1.00 96.12 229 ALA A CA 1
ATOM 1812 C C . ALA A 1 229 ? 9.138 -2.715 -17.973 1.00 96.12 229 ALA A C 1
ATOM 1814 O O . ALA A 1 229 ? 9.856 -2.990 -18.935 1.00 96.12 229 ALA A O 1
ATOM 1815 N N . ILE A 1 230 ? 9.108 -1.489 -17.428 1.00 96.31 230 ILE A N 1
ATOM 1816 C CA . ILE A 1 230 ? 9.981 -0.386 -17.870 1.00 96.31 230 ILE A CA 1
ATOM 1817 C C . ILE A 1 230 ? 11.445 -0.811 -17.770 1.00 96.31 230 ILE A C 1
ATOM 1819 O O . ILE A 1 230 ? 12.189 -0.679 -18.741 1.00 96.31 230 ILE A O 1
ATOM 1823 N N . PHE A 1 231 ? 11.846 -1.338 -16.610 1.00 96.06 231 PHE A N 1
ATOM 1824 C CA . PHE A 1 231 ? 13.218 -1.761 -16.354 1.00 96.06 231 PHE A CA 1
ATOM 1825 C C . PHE A 1 231 ? 13.677 -2.828 -17.352 1.00 96.06 231 PHE A C 1
ATOM 1827 O O . PHE A 1 231 ? 14.710 -2.654 -17.994 1.00 96.06 231 PHE A O 1
ATOM 1834 N N . LEU A 1 232 ? 12.893 -3.894 -17.538 1.00 96.50 232 LEU A N 1
ATOM 1835 C CA . LEU A 1 232 ? 13.224 -4.979 -18.463 1.00 96.50 232 LEU A CA 1
ATOM 1836 C C . LEU A 1 232 ? 13.269 -4.488 -19.915 1.00 96.50 232 LEU A C 1
ATOM 1838 O O . LEU A 1 232 ? 14.230 -4.780 -20.625 1.00 96.50 232 LEU A O 1
ATOM 1842 N N . CYS A 1 233 ? 12.284 -3.700 -20.355 1.00 94.62 233 CYS A N 1
ATOM 1843 C CA . CYS A 1 233 ? 12.283 -3.144 -21.708 1.00 94.62 233 CYS A CA 1
ATOM 1844 C C . CYS A 1 233 ? 13.523 -2.271 -21.944 1.00 94.62 233 CYS A C 1
ATOM 1846 O O . CYS A 1 233 ? 14.221 -2.437 -22.941 1.00 94.62 233 CYS A O 1
ATOM 1848 N N . TYR A 1 234 ? 13.836 -1.370 -21.015 1.00 91.06 234 TYR A N 1
ATOM 1849 C CA . TYR A 1 234 ? 15.015 -0.512 -21.113 1.00 91.06 234 TYR A CA 1
ATOM 1850 C C . TYR A 1 234 ? 16.310 -1.333 -21.147 1.00 91.06 234 TYR A C 1
ATOM 1852 O O . TYR A 1 234 ? 17.146 -1.124 -22.026 1.00 91.06 234 TYR A O 1
ATOM 1860 N N . TYR A 1 235 ? 16.445 -2.302 -20.238 1.00 93.50 235 TYR A N 1
ATOM 1861 C CA . TYR A 1 235 ? 17.625 -3.153 -20.109 1.00 93.50 235 TYR A CA 1
ATOM 1862 C C . TYR A 1 235 ? 17.909 -3.971 -21.374 1.00 93.50 235 TYR A C 1
ATOM 1864 O O . TYR A 1 235 ? 19.055 -4.029 -21.813 1.00 93.50 235 TYR A O 1
ATOM 1872 N N . PHE A 1 236 ? 16.884 -4.563 -21.995 1.00 93.56 236 PHE A N 1
ATOM 1873 C CA . PHE A 1 236 ? 17.068 -5.394 -23.188 1.00 93.56 236 PHE A CA 1
ATOM 1874 C C . PHE A 1 236 ? 17.145 -4.589 -24.493 1.00 93.56 236 PHE A C 1
ATOM 1876 O O . PHE A 1 236 ? 17.992 -4.873 -25.343 1.00 93.56 236 PHE A O 1
ATOM 1883 N N . PHE A 1 237 ? 16.290 -3.580 -24.684 1.00 92.88 237 PHE A N 1
ATOM 1884 C CA . PHE A 1 237 ? 16.174 -2.911 -25.985 1.00 92.88 237 PHE A CA 1
ATOM 1885 C C . PHE A 1 237 ? 17.220 -1.818 -26.221 1.00 92.88 237 PHE A C 1
ATOM 1887 O O . PHE A 1 237 ? 17.540 -1.535 -27.377 1.00 92.88 237 PHE A O 1
ATOM 1894 N N . ILE A 1 238 ? 17.799 -1.221 -25.176 1.00 90.38 238 ILE A N 1
ATOM 1895 C CA . ILE A 1 238 ? 18.836 -0.197 -25.368 1.00 90.38 238 ILE A CA 1
ATOM 1896 C C . ILE A 1 238 ? 20.133 -0.753 -25.930 1.00 90.38 238 ILE A C 1
ATOM 1898 O O . ILE A 1 238 ? 20.589 -0.203 -26.932 1.00 90.38 238 ILE A O 1
ATOM 1902 N N . PRO A 1 239 ? 20.733 -1.820 -25.370 1.00 91.31 239 PRO A N 1
ATOM 1903 C CA . PRO A 1 239 ? 21.934 -2.405 -25.952 1.00 91.31 239 PRO A CA 1
ATOM 1904 C C . PRO A 1 239 ? 21.704 -2.806 -27.409 1.00 91.31 239 PRO A C 1
ATOM 1906 O O . PRO A 1 239 ? 22.502 -2.460 -28.277 1.00 91.31 23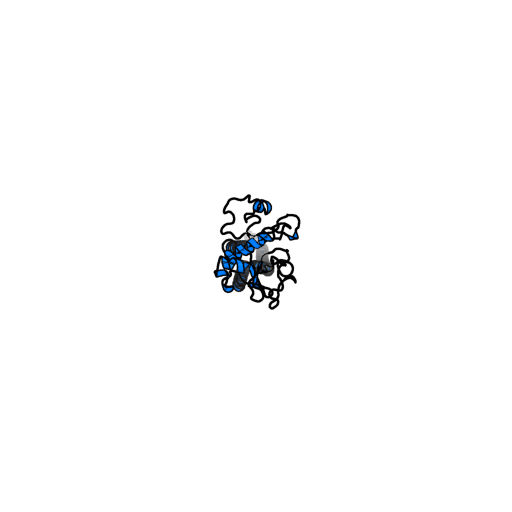9 PRO A O 1
ATOM 1909 N N . TYR A 1 240 ? 20.563 -3.445 -27.693 1.00 91.06 240 TYR A N 1
ATOM 1910 C CA . TYR A 1 240 ? 20.165 -3.816 -29.050 1.00 91.06 240 TYR A CA 1
ATOM 1911 C C . TYR A 1 240 ? 20.140 -2.608 -29.994 1.00 91.06 240 TYR A C 1
ATOM 1913 O O . TYR A 1 240 ? 20.749 -2.626 -31.066 1.00 91.06 240 TYR A O 1
ATOM 1921 N N . ARG A 1 241 ? 19.493 -1.519 -29.574 1.00 88.69 241 ARG A N 1
ATOM 1922 C CA . ARG A 1 241 ? 19.457 -0.280 -30.345 1.00 88.69 241 ARG A CA 1
ATOM 1923 C C . ARG A 1 241 ? 20.848 0.329 -30.532 1.00 88.69 241 ARG A C 1
ATOM 1925 O O . ARG A 1 241 ? 21.169 0.726 -31.648 1.00 88.69 241 ARG A O 1
ATOM 1932 N N . LEU A 1 242 ? 21.655 0.425 -29.475 1.00 88.44 242 LEU A N 1
ATOM 1933 C CA . LEU A 1 242 ? 22.994 1.022 -29.532 1.00 88.44 242 LEU A CA 1
ATOM 1934 C C . LEU A 1 242 ? 23.913 0.251 -30.482 1.00 88.44 242 LEU A C 1
ATOM 1936 O O . LEU A 1 242 ? 24.683 0.864 -31.214 1.00 88.44 242 LEU A O 1
ATOM 1940 N N . ILE A 1 243 ? 23.796 -1.079 -30.531 1.00 91.56 243 ILE A N 1
ATOM 1941 C CA . ILE A 1 243 ? 24.522 -1.913 -31.497 1.00 91.56 243 ILE A CA 1
ATOM 1942 C C . ILE A 1 243 ? 24.124 -1.547 -32.934 1.00 91.56 243 ILE A C 1
ATOM 1944 O O . ILE A 1 243 ? 24.994 -1.355 -33.784 1.00 91.56 243 ILE A O 1
ATOM 1948 N N . ILE A 1 244 ? 22.824 -1.402 -33.210 1.00 89.25 244 ILE A N 1
ATOM 1949 C CA . ILE A 1 244 ? 22.325 -1.016 -34.540 1.00 89.25 244 ILE A CA 1
ATOM 1950 C C . ILE A 1 244 ? 22.776 0.400 -34.913 1.00 89.25 244 ILE A C 1
ATOM 1952 O O . ILE A 1 244 ? 23.205 0.638 -36.043 1.00 89.25 244 ILE A O 1
ATOM 1956 N N . GLU A 1 245 ? 22.695 1.341 -33.974 1.00 88.50 245 GLU A N 1
ATOM 1957 C CA . GLU A 1 245 ? 23.085 2.738 -34.176 1.00 88.50 245 GLU A CA 1
ATOM 1958 C C . GLU A 1 245 ? 24.596 2.865 -34.431 1.00 88.50 245 GLU A C 1
ATOM 1960 O O . GLU A 1 245 ? 25.004 3.520 -35.392 1.00 88.50 245 GLU A O 1
ATOM 1965 N N . ASN A 1 246 ? 25.423 2.141 -33.669 1.00 90.81 246 ASN A N 1
ATOM 1966 C CA . ASN A 1 246 ? 26.870 2.077 -33.879 1.00 90.81 246 ASN A CA 1
ATOM 1967 C C . ASN A 1 246 ? 27.237 1.444 -35.223 1.00 90.81 246 ASN A C 1
ATOM 1969 O O . ASN A 1 246 ? 28.118 1.958 -35.911 1.00 90.81 246 ASN A O 1
ATOM 1973 N N . ARG A 1 247 ? 26.551 0.370 -35.637 1.00 93.06 247 ARG A N 1
ATOM 1974 C CA . ARG A 1 247 ? 26.784 -0.258 -36.947 1.00 93.06 247 ARG A CA 1
ATOM 1975 C C . ARG A 1 247 ? 26.509 0.719 -38.089 1.00 93.06 247 ARG A C 1
ATOM 1977 O O . ARG A 1 247 ? 27.347 0.867 -38.973 1.00 93.06 247 ARG A O 1
ATOM 1984 N N . ARG A 1 248 ? 25.381 1.437 -38.029 1.00 91.12 248 ARG A N 1
ATOM 1985 C CA . ARG A 1 248 ? 25.046 2.485 -39.007 1.00 91.12 248 ARG A CA 1
ATOM 1986 C C . ARG A 1 248 ? 26.100 3.590 -39.018 1.00 91.12 248 ARG A C 1
ATOM 1988 O O . ARG A 1 248 ? 26.558 3.978 -40.086 1.00 91.12 248 ARG A O 1
ATOM 1995 N N . SER A 1 249 ? 26.519 4.064 -37.844 1.00 91.31 249 SER A N 1
ATOM 1996 C CA . SER A 1 249 ? 27.563 5.091 -37.716 1.00 91.31 249 SER A CA 1
ATOM 1997 C C . SER A 1 249 ? 28.888 4.651 -38.352 1.00 91.31 249 SER A C 1
ATOM 1999 O O . SER A 1 249 ? 29.512 5.408 -39.096 1.00 91.31 249 SER A O 1
ATOM 2001 N N . TRP A 1 250 ? 29.282 3.394 -38.139 1.00 93.25 250 TRP A N 1
ATOM 2002 C CA . TRP A 1 250 ? 30.489 2.825 -38.732 1.00 93.25 250 TRP A CA 1
ATOM 2003 C C . TRP A 1 250 ? 30.399 2.721 -40.261 1.00 93.25 250 TRP A C 1
ATOM 2005 O O . TRP A 1 250 ? 31.343 3.097 -40.953 1.00 93.25 250 TRP A O 1
ATOM 2015 N N . GLU A 1 251 ? 29.254 2.296 -40.806 1.00 94.94 251 GLU A N 1
ATOM 2016 C CA . GLU A 1 251 ? 29.013 2.274 -42.257 1.00 94.94 251 GLU A CA 1
ATOM 2017 C C . GLU A 1 251 ? 29.110 3.677 -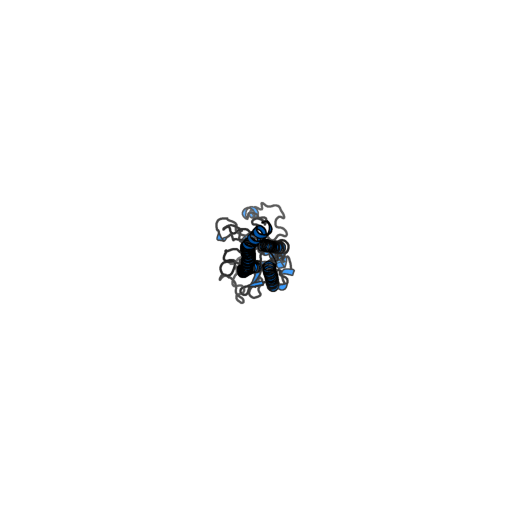42.882 1.00 94.94 251 GLU A C 1
ATOM 2019 O O . GLU A 1 251 ? 29.743 3.842 -43.929 1.00 94.94 251 GLU A O 1
ATOM 2024 N N . TYR A 1 252 ? 28.543 4.701 -42.232 1.00 93.31 252 TYR A N 1
ATOM 2025 C CA . TYR A 1 252 ? 28.673 6.092 -42.681 1.00 93.31 252 TYR A CA 1
ATOM 2026 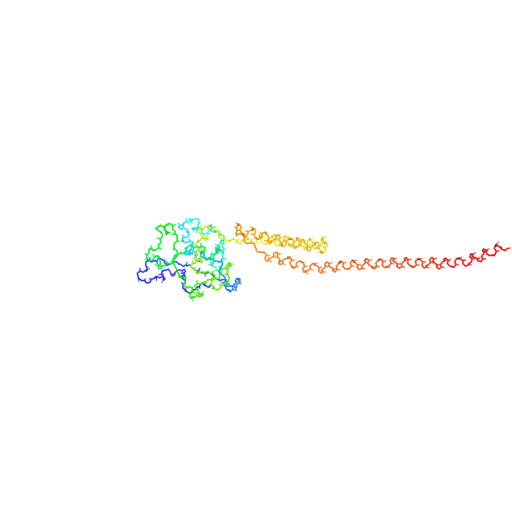C C . TYR A 1 252 ? 30.127 6.574 -42.655 1.00 93.31 252 TYR A C 1
ATOM 2028 O O . TYR A 1 252 ? 30.578 7.205 -43.612 1.00 93.31 252 TYR A O 1
ATOM 2036 N N . TYR A 1 253 ? 30.881 6.241 -41.604 1.00 94.44 253 TYR A N 1
ATOM 2037 C CA . TYR A 1 253 ? 32.296 6.594 -41.502 1.00 94.44 253 TYR A CA 1
ATOM 2038 C C . TYR A 1 253 ? 33.132 5.954 -42.621 1.00 94.44 253 TYR A C 1
ATOM 2040 O O . TYR A 1 253 ? 33.930 6.644 -43.255 1.00 94.44 253 TYR A O 1
ATOM 2048 N N . GLN A 1 254 ? 32.915 4.667 -42.926 1.00 94.75 254 GLN A N 1
ATOM 2049 C CA . GLN A 1 254 ? 33.619 3.986 -44.021 1.00 94.75 254 GLN A CA 1
ATOM 2050 C C . GLN A 1 254 ? 33.293 4.599 -45.388 1.00 94.75 254 GLN A C 1
ATOM 2052 O O . GLN A 1 254 ? 34.204 4.837 -46.179 1.00 94.75 254 GLN A O 1
ATOM 2057 N N . ARG A 1 255 ? 32.017 4.912 -45.661 1.00 94.94 255 ARG A N 1
ATOM 2058 C CA . ARG A 1 255 ? 31.609 5.567 -46.917 1.00 94.94 255 ARG A CA 1
ATOM 2059 C C . ARG A 1 255 ? 32.260 6.939 -47.083 1.00 94.94 255 ARG A C 1
ATOM 2061 O O . ARG A 1 255 ? 32.810 7.211 -48.144 1.00 94.94 255 ARG A O 1
ATOM 2068 N N . ASN A 1 256 ? 32.257 7.768 -46.040 1.00 95.88 256 ASN A N 1
ATOM 2069 C CA . ASN A 1 256 ? 32.910 9.080 -46.085 1.00 95.88 256 ASN A CA 1
ATOM 2070 C C . ASN A 1 256 ? 34.429 8.965 -46.259 1.00 95.88 256 ASN A C 1
ATOM 2072 O O . ASN A 1 256 ? 35.015 9.731 -47.020 1.00 95.88 256 ASN A O 1
ATOM 2076 N N . LYS A 1 257 ? 35.068 7.987 -45.605 1.00 95.62 257 LYS A N 1
ATOM 2077 C CA . LYS A 1 257 ? 36.503 7.730 -45.771 1.00 95.62 257 LYS A CA 1
ATOM 2078 C C . LYS A 1 257 ? 36.842 7.322 -47.208 1.00 95.62 257 LYS A C 1
ATOM 2080 O O . LYS A 1 257 ? 37.785 7.863 -47.774 1.00 95.62 257 LYS A O 1
ATOM 2085 N N . LEU A 1 258 ? 36.061 6.418 -47.804 1.00 95.94 258 LEU A N 1
ATOM 2086 C CA . LEU A 1 258 ? 36.227 6.013 -49.204 1.00 95.94 258 LEU A CA 1
ATOM 2087 C C . LEU A 1 258 ? 36.042 7.196 -50.163 1.00 95.94 258 LEU A C 1
ATOM 2089 O O . LEU A 1 258 ? 36.847 7.369 -51.071 1.00 95.94 258 LEU A O 1
ATOM 2093 N N . LEU A 1 259 ? 35.026 8.037 -49.943 1.00 95.69 259 LEU A N 1
ATOM 2094 C CA . LEU A 1 259 ? 34.808 9.246 -50.747 1.00 95.69 259 LEU A CA 1
ATOM 2095 C C . LEU A 1 259 ? 36.000 10.210 -50.667 1.00 95.69 259 LEU A C 1
ATOM 2097 O O . LEU A 1 259 ? 36.482 10.665 -51.700 1.00 95.69 259 LEU A O 1
ATOM 2101 N N . SER A 1 260 ? 36.530 10.451 -49.465 1.00 95.06 260 SER A N 1
ATOM 2102 C CA . SER A 1 260 ? 37.719 11.290 -49.275 1.00 95.06 260 SER A CA 1
ATOM 2103 C C . SER A 1 260 ? 38.956 10.721 -49.979 1.00 95.06 260 SER A C 1
ATOM 2105 O O . SER A 1 260 ? 39.695 11.476 -50.604 1.00 95.06 260 SER A O 1
ATOM 2107 N N . GLN A 1 261 ? 39.158 9.398 -49.950 1.00 95.44 261 GLN A N 1
ATOM 2108 C CA . GLN A 1 261 ? 40.260 8.743 -50.670 1.00 95.44 261 GLN A CA 1
ATOM 2109 C C . GLN A 1 261 ? 40.132 8.891 -52.190 1.00 95.44 261 GLN A C 1
ATOM 2111 O O . GLN A 1 261 ? 41.133 9.084 -52.877 1.00 95.44 261 GLN A O 1
ATOM 2116 N N . VAL A 1 262 ? 38.911 8.821 -52.728 1.00 95.75 262 VAL A N 1
ATOM 2117 C CA . VAL A 1 262 ? 38.657 9.046 -54.159 1.00 95.75 262 VAL A CA 1
ATOM 2118 C C . VAL A 1 262 ? 38.963 10.495 -54.548 1.00 95.75 262 VAL A C 1
ATOM 2120 O O . VAL A 1 262 ? 39.567 10.727 -55.597 1.00 95.75 262 VAL A O 1
ATOM 2123 N N . GLU A 1 263 ? 38.594 11.472 -53.717 1.00 95.31 263 GLU A N 1
ATOM 2124 C CA . GLU A 1 263 ? 38.922 12.884 -53.956 1.00 95.31 263 GLU A CA 1
ATOM 2125 C C . GLU A 1 263 ? 40.429 13.155 -53.901 1.00 95.31 263 GLU A C 1
ATOM 2127 O O . GLU A 1 263 ? 40.963 13.859 -54.764 1.00 95.31 263 GLU A O 1
ATOM 2132 N N . GLU A 1 264 ? 41.132 12.558 -52.939 1.00 95.38 264 GLU A N 1
ATOM 2133 C CA . GLU A 1 264 ? 42.587 12.659 -52.823 1.00 95.38 264 GLU A CA 1
ATOM 2134 C C . GLU A 1 264 ? 43.282 12.036 -54.042 1.00 95.38 264 GLU A C 1
ATOM 2136 O O . GLU A 1 264 ? 44.132 12.672 -54.667 1.00 95.38 264 GLU A O 1
ATOM 2141 N N . LEU A 1 265 ? 42.860 10.835 -54.458 1.00 96.06 265 LEU A N 1
ATOM 2142 C CA . LEU A 1 265 ? 43.382 10.167 -55.651 1.00 96.06 265 LEU A CA 1
ATOM 2143 C C . LEU A 1 265 ? 43.154 11.009 -56.912 1.00 96.06 265 LEU A C 1
ATOM 2145 O O . LEU A 1 265 ? 44.070 11.180 -57.714 1.00 96.06 265 LEU A O 1
ATOM 2149 N N . LYS A 1 266 ? 41.951 11.571 -57.080 1.00 94.56 266 LYS A N 1
ATOM 2150 C CA . LYS A 1 266 ? 41.622 12.454 -58.205 1.00 94.56 266 LYS A CA 1
ATOM 2151 C C . LYS A 1 266 ? 42.515 13.695 -58.213 1.00 94.56 266 LYS A C 1
ATOM 2153 O O . LYS A 1 266 ? 43.015 14.074 -59.269 1.00 94.56 266 LYS A O 1
ATOM 2158 N N . THR A 1 267 ? 42.727 14.312 -57.054 1.00 95.00 267 THR A N 1
ATOM 2159 C CA . THR A 1 267 ? 43.575 15.504 -56.916 1.00 95.00 267 THR A CA 1
ATOM 2160 C C . THR A 1 267 ? 45.028 15.185 -57.259 1.00 95.00 267 THR A C 1
ATOM 2162 O O . THR A 1 267 ? 45.643 15.892 -58.058 1.00 95.00 267 THR A O 1
ATOM 2165 N N . ASN A 1 268 ? 45.551 14.072 -56.738 1.00 94.69 268 ASN A N 1
ATOM 2166 C CA . ASN A 1 268 ? 46.900 13.593 -57.034 1.00 94.69 268 ASN A CA 1
ATOM 2167 C C . ASN A 1 268 ? 47.075 13.262 -58.522 1.00 94.69 268 ASN A C 1
ATOM 2169 O O . ASN A 1 268 ? 48.070 13.659 -59.125 1.00 94.69 268 ASN A O 1
ATOM 2173 N N . PHE A 1 269 ? 46.090 12.602 -59.137 1.00 95.69 269 PHE A N 1
ATOM 2174 C CA . PHE A 1 269 ? 46.102 12.291 -60.565 1.00 95.69 269 PHE A CA 1
ATOM 2175 C C . PHE A 1 269 ? 46.103 13.557 -61.431 1.00 95.69 269 PHE A C 1
ATOM 2177 O O . PHE A 1 269 ? 46.918 13.674 -62.343 1.00 95.69 269 PHE A O 1
ATOM 2184 N N . ILE A 1 270 ? 45.243 14.537 -61.128 1.00 94.38 270 ILE A N 1
ATOM 2185 C CA . ILE A 1 270 ? 45.212 15.824 -61.843 1.00 94.38 270 ILE A CA 1
ATOM 2186 C C . ILE A 1 270 ? 46.547 16.562 -61.688 1.00 94.38 270 ILE A C 1
ATOM 2188 O O . ILE A 1 270 ? 47.043 17.124 -62.662 1.00 94.38 270 ILE A O 1
ATOM 2192 N N . SER A 1 271 ? 47.142 16.545 -60.493 1.00 92.50 271 SER A N 1
ATOM 2193 C CA . SER A 1 271 ? 48.448 17.160 -60.234 1.00 92.50 271 SER A CA 1
ATOM 2194 C C . SER A 1 271 ? 49.559 16.521 -61.078 1.00 92.50 271 SER A C 1
ATOM 2196 O O . SER A 1 271 ? 50.287 17.230 -61.773 1.00 92.50 271 SER A O 1
ATOM 2198 N N . MET A 1 272 ? 49.634 15.185 -61.094 1.00 92.75 272 MET A N 1
ATOM 2199 C CA . MET A 1 272 ? 50.614 14.422 -61.877 1.00 92.75 272 MET A CA 1
ATOM 2200 C C . MET A 1 272 ? 50.445 14.659 -63.383 1.00 92.75 272 MET A C 1
ATOM 2202 O O . MET A 1 272 ? 51.393 15.043 -64.060 1.00 92.75 272 MET A O 1
ATOM 2206 N N . MET A 1 273 ? 49.215 14.555 -63.893 1.00 92.94 273 MET A N 1
ATOM 2207 C CA . MET A 1 273 ? 48.911 14.850 -65.296 1.00 92.94 273 MET A CA 1
ATOM 2208 C C . MET A 1 273 ? 49.237 16.303 -65.668 1.00 92.94 273 MET A C 1
ATOM 2210 O O . MET A 1 273 ? 49.745 16.561 -66.754 1.00 92.94 273 MET A O 1
ATOM 2214 N N . SER A 1 274 ? 48.967 17.269 -64.783 1.00 91.31 274 SER A N 1
ATOM 2215 C CA . SER A 1 274 ? 49.302 18.682 -65.012 1.00 91.31 274 SER A CA 1
ATOM 2216 C C . SER A 1 274 ? 50.812 18.886 -65.126 1.00 91.31 274 SER A C 1
ATOM 2218 O O . SER A 1 274 ? 51.267 19.604 -66.015 1.00 91.31 274 SER A O 1
ATOM 2220 N N . HIS A 1 275 ? 51.595 18.237 -64.262 1.00 91.12 275 HIS A N 1
ATOM 2221 C CA . HIS A 1 275 ? 53.055 18.260 -64.324 1.00 91.12 275 HIS A CA 1
ATOM 2222 C C . HIS A 1 275 ? 53.580 17.667 -65.645 1.00 91.12 275 HIS A C 1
ATOM 2224 O O . HIS A 1 275 ? 54.377 18.300 -66.349 1.00 91.12 275 HIS A O 1
ATOM 2230 N N . ASP A 1 276 ? 53.071 16.497 -66.026 1.00 91.25 276 ASP A N 1
ATOM 2231 C CA . ASP A 1 276 ? 53.514 15.779 -67.222 1.00 91.25 276 ASP A CA 1
ATOM 2232 C C . ASP A 1 276 ? 53.078 16.462 -68.522 1.00 91.25 276 ASP A C 1
ATOM 2234 O O . ASP A 1 276 ? 53.787 16.373 -69.519 1.00 91.25 276 ASP A O 1
ATOM 2238 N N . LEU A 1 277 ? 51.963 17.203 -68.519 1.00 90.94 277 LEU A N 1
ATOM 2239 C CA . LEU A 1 277 ? 51.532 18.031 -69.651 1.00 90.94 277 LEU A CA 1
ATOM 2240 C C . LEU A 1 277 ? 52.290 19.362 -69.737 1.00 90.94 277 LEU A C 1
ATOM 2242 O O . LEU A 1 277 ? 52.595 19.819 -70.838 1.00 90.94 277 LEU A O 1
ATOM 2246 N N . LYS A 1 278 ? 52.629 19.988 -68.601 1.00 86.19 278 LYS A N 1
ATOM 2247 C CA . LYS A 1 278 ? 53.388 21.252 -68.581 1.00 86.19 278 LYS A CA 1
ATOM 2248 C C . LYS A 1 278 ? 54.780 21.102 -69.188 1.00 86.19 278 LYS A C 1
ATOM 2250 O O . LYS A 1 278 ? 55.234 22.007 -69.879 1.00 86.19 278 LYS A O 1
ATOM 2255 N N . THR A 1 279 ? 55.437 19.968 -68.957 1.00 89.81 279 THR A N 1
ATOM 2256 C CA . THR A 1 279 ? 56.819 19.716 -69.399 1.00 89.81 279 THR A CA 1
ATOM 2257 C C . THR A 1 279 ? 56.999 19.782 -70.930 1.00 89.81 279 THR A C 1
ATOM 2259 O O . THR A 1 279 ? 57.824 20.572 -71.397 1.00 89.81 279 THR A O 1
ATOM 2262 N N . PRO A 1 280 ? 56.245 19.028 -71.756 1.00 90.50 280 PRO A N 1
ATOM 2263 C CA . PRO A 1 280 ? 56.318 19.144 -73.210 1.00 90.50 280 PRO A CA 1
ATOM 2264 C C . PRO A 1 280 ? 55.740 20.467 -73.724 1.00 90.50 280 PRO A C 1
ATOM 2266 O O . PRO A 1 280 ? 56.278 21.009 -74.685 1.00 90.50 280 PRO A O 1
ATOM 2269 N N . LEU A 1 281 ? 54.696 21.018 -73.091 1.00 85.94 281 LEU A N 1
ATOM 2270 C CA . LEU A 1 281 ? 54.097 22.292 -73.506 1.00 85.94 281 LEU A CA 1
ATOM 2271 C C . LEU A 1 281 ? 55.102 23.449 -73.397 1.00 85.94 281 LEU A C 1
ATOM 2273 O O . LEU A 1 281 ? 55.276 24.201 -74.351 1.00 85.94 281 LEU A O 1
ATOM 2277 N N . ALA A 1 282 ? 55.823 23.535 -72.275 1.00 85.44 282 ALA A N 1
ATOM 2278 C CA . ALA A 1 282 ? 56.891 24.513 -72.079 1.00 85.44 282 ALA A CA 1
ATOM 2279 C C . ALA A 1 282 ? 58.022 24.339 -73.106 1.00 85.44 282 ALA A C 1
ATOM 2281 O O . ALA A 1 282 ? 58.575 25.321 -73.598 1.00 85.44 282 ALA A O 1
ATOM 2282 N N . ARG A 1 283 ? 58.338 23.089 -73.473 1.00 85.62 283 ARG A N 1
ATOM 2283 C CA . ARG A 1 283 ? 59.338 22.786 -74.503 1.00 85.62 283 ARG A CA 1
ATOM 2284 C C . ARG A 1 283 ? 58.896 23.247 -75.893 1.00 85.62 283 ARG A C 1
ATOM 2286 O O . ARG A 1 283 ? 59.707 23.831 -76.597 1.00 85.62 283 ARG A O 1
ATOM 2293 N N . ILE A 1 284 ? 57.641 23.005 -76.279 1.00 85.94 284 ILE A N 1
ATOM 2294 C CA . ILE A 1 284 ? 57.085 23.464 -77.564 1.00 85.94 284 ILE A CA 1
ATOM 2295 C C . ILE A 1 284 ? 57.060 24.991 -77.611 1.00 85.94 284 ILE A C 1
ATOM 2297 O O . ILE A 1 284 ? 57.528 25.568 -78.584 1.00 85.94 284 ILE A O 1
ATOM 2301 N N . GLN A 1 285 ? 56.576 25.635 -76.547 1.00 81.69 285 GLN A N 1
ATOM 2302 C CA . GLN A 1 285 ? 56.490 27.090 -76.472 1.00 81.69 285 GLN A CA 1
ATOM 2303 C C . GLN A 1 285 ? 57.871 27.748 -76.621 1.00 81.69 285 GLN A C 1
ATOM 2305 O O . GLN A 1 285 ? 58.037 28.659 -77.427 1.00 81.69 285 GLN A O 1
ATOM 2310 N N . GLY A 1 286 ? 58.893 27.201 -75.954 1.00 84.56 286 GLY A N 1
ATOM 2311 C CA . GLY A 1 286 ? 60.276 27.652 -76.120 1.00 84.56 286 GLY A CA 1
ATOM 2312 C C . GLY A 1 286 ? 60.872 27.408 -77.514 1.00 84.56 286 GLY A C 1
ATOM 2313 O O . GLY A 1 286 ? 61.845 28.065 -77.862 1.00 84.56 286 GLY A O 1
ATOM 2314 N N . MET A 1 287 ? 60.316 26.489 -78.314 1.00 83.75 287 MET A N 1
ATOM 2315 C CA . MET A 1 287 ? 60.715 26.288 -79.716 1.00 83.75 287 MET A CA 1
ATOM 2316 C C . MET A 1 287 ? 59.995 27.239 -80.680 1.00 83.75 287 MET A C 1
ATOM 2318 O O . MET A 1 287 ? 60.533 27.511 -81.744 1.00 83.75 287 MET A O 1
ATOM 2322 N N . THR A 1 288 ? 58.797 27.724 -80.341 1.00 81.38 288 THR A N 1
ATOM 2323 C CA . THR A 1 288 ? 58.058 28.721 -81.139 1.00 81.38 288 THR A CA 1
ATOM 2324 C C . THR A 1 288 ? 58.455 30.168 -80.850 1.00 81.38 288 THR A C 1
ATOM 2326 O O . THR A 1 288 ? 58.209 31.023 -81.693 1.00 81.38 288 THR A O 1
ATOM 2329 N N . ASP A 1 289 ? 59.041 30.442 -79.681 1.00 72.75 289 ASP A N 1
ATOM 2330 C CA . ASP A 1 289 ? 59.504 31.782 -79.284 1.00 72.75 289 ASP A CA 1
ATOM 2331 C C . ASP A 1 289 ? 60.960 32.086 -79.733 1.00 72.75 289 ASP A C 1
ATOM 2333 O O . ASP A 1 289 ? 61.454 33.188 -79.487 1.00 72.75 289 ASP A O 1
ATOM 2337 N N . MET A 1 290 ? 61.645 31.128 -80.383 1.00 53.16 290 MET A N 1
ATOM 2338 C CA . MET A 1 290 ? 62.915 31.327 -81.114 1.00 53.16 290 MET A CA 1
ATOM 2339 C C . MET A 1 290 ? 62.660 31.604 -82.594 1.00 53.16 290 MET A C 1
ATOM 2341 O O . MET A 1 290 ? 63.413 32.430 -83.158 1.00 53.16 290 MET A O 1
#

Foldseek 3Di:
DPDPPDQDVPNPLPDADPPPRRPPDDFDWDFDFPCPDPPNLRATFKGFQDAPNDGGPQLVVLCVQVVLSVDVVSQPAWDDDPRTIMFTFPDDFAPPDDDDDPVCVVVVVDDPCPCPPHDDFDDDDPVPDLVQAGAYPVGSDSRRHGPRVVSVRSNVCNNVSQTAHEDDPVVLVVLQVVLLVVLLVLLVPDDPVVSVVVNVVVVVVLVVVQCVCPPPRNYHHPVPRNVVSNVVSCVPVNVVVVVVVVVVVVVVVVVVVVVVVVVVVVVVVVVVVVVVVVVVVVVVVVVVVD

pLDDT: mean 89.59, std 9.86, range [35.38, 97.62]

Secondary structure (DSSP, 8-state):
---TTSPPTT-TT---PPTTSTTSPP---PBP--SSSS--S-B--EEEEEETTEEPHHHHHHHHH-GGGGSGGGSTT-EEETTEEEEE--PPPTT-S----HHHHHTT-S-TTTTTTSPPP-----SS-GGGEEB-SS--STTSEEHHHHHHHHHHHHHHT---EEPPHHHHHHHHHHHHHHHHHHHHHS-HHHHHHHHHHHHHHHHHHHHHHHTTT-EE--THHHHHHHHHHHHHHHHHHHHHHHHHHHHHHHHHHHHHHHHHHHHHHHHHHHHHHHHHHHHHHHHH--